Protein AF-A0A832PKU0-F1 (afdb_monomer_lite)

Organism: NCBI:txid53463

Secondary structure (DSSP, 8-state):
--PPPPP--SSHHHHTTTEEEHHHHHHHTTS-HHHHHHHHHTT-SS-EEEETTEEEEE---S---------GGG-EEE-HHHH--S----PPPSSS-----GGGTTT--HHHHHHHHHHHHHHHHSS-TTSPP-GGGHHHHHHHHHHHHHTT-EEE-TT--GGGGGSHHHHHHHHHHHHHHHHHHTTTTSPPPP---SS-----GGG-------S-EEEPPTTT-SSSEEEPSSHHHHHHHHHHHH-TTEEEEEE-SSS---EEEEETTEEEEE--SEEEEE--S-B-TTS-B--EEEEEEE-S---HHHHHHHHIIIIIIHHHHHTTSSS-EEEEEEE--TTTHHHHHHHHHHHHHT---

Structure (mmCIF, N/CA/C/O backbone):
data_AF-A0A832PKU0-F1
#
_entry.id   AF-A0A832PKU0-F1
#
loop_
_atom_site.group_PDB
_atom_site.id
_atom_site.type_symbol
_atom_site.label_atom_id
_atom_site.label_alt_id
_atom_site.label_comp_id
_atom_site.label_asym_id
_atom_site.label_entity_id
_atom_site.label_seq_id
_atom_site.pdbx_PDB_ins_code
_atom_site.Cartn_x
_atom_site.Cartn_y
_atom_site.Cartn_z
_atom_site.occupancy
_atom_site.B_iso_or_equiv
_atom_site.auth_seq_id
_atom_site.auth_comp_id
_atom_site.auth_asym_id
_atom_site.auth_atom_id
_atom_site.pdbx_PDB_model_num
ATOM 1 N N . MET A 1 1 ? 12.771 60.068 -15.295 1.00 45.94 1 MET A N 1
ATOM 2 C CA . MET A 1 1 ? 13.262 58.900 -14.539 1.00 45.94 1 MET A CA 1
ATOM 3 C C . MET A 1 1 ? 12.583 58.904 -13.177 1.00 45.94 1 MET A C 1
ATOM 5 O O . MET A 1 1 ? 13.102 59.532 -12.273 1.00 45.94 1 MET A O 1
ATOM 9 N N . ILE A 1 2 ? 11.393 58.303 -13.070 1.00 33.41 2 ILE A N 1
ATOM 10 C CA . ILE A 1 2 ? 10.711 57.961 -11.808 1.00 33.41 2 ILE A CA 1
ATOM 11 C C . ILE A 1 2 ? 9.888 56.702 -12.122 1.00 33.41 2 ILE A C 1
ATOM 13 O O . ILE A 1 2 ? 9.097 56.718 -13.063 1.00 33.41 2 ILE A O 1
ATOM 17 N N . GLN A 1 3 ? 10.162 55.601 -11.420 1.00 32.53 3 GLN A N 1
ATOM 18 C CA . GLN A 1 3 ? 9.441 54.327 -11.533 1.00 32.53 3 GLN A CA 1
ATOM 19 C C . GLN A 1 3 ? 8.036 54.450 -10.913 1.00 32.53 3 GLN A C 1
ATOM 21 O O . GLN A 1 3 ? 7.911 55.116 -9.883 1.00 32.53 3 GLN A O 1
ATOM 26 N N . PRO A 1 4 ? 6.997 53.789 -11.455 1.00 34.69 4 PRO A N 1
ATOM 27 C CA . PRO A 1 4 ? 5.763 53.575 -10.718 1.00 34.69 4 PRO A CA 1
ATOM 28 C C . PRO A 1 4 ? 5.934 52.406 -9.741 1.00 34.69 4 PRO A C 1
ATOM 30 O O . PRO A 1 4 ? 6.477 51.357 -10.088 1.00 34.69 4 PRO A O 1
ATOM 33 N N . GLN A 1 5 ? 5.487 52.631 -8.508 1.00 35.62 5 GLN A N 1
ATOM 34 C CA . GLN A 1 5 ? 5.438 51.637 -7.445 1.00 35.62 5 GLN A CA 1
ATOM 35 C C . GLN A 1 5 ? 4.346 50.601 -7.726 1.00 35.62 5 GLN A C 1
ATOM 37 O O . GLN A 1 5 ? 3.230 50.953 -8.102 1.00 35.62 5 GLN A O 1
ATOM 42 N N . THR A 1 6 ? 4.676 49.330 -7.527 1.00 37.22 6 THR A N 1
ATOM 43 C CA . THR A 1 6 ? 3.743 48.202 -7.551 1.00 37.22 6 THR A CA 1
ATOM 44 C C . THR A 1 6 ? 3.118 48.048 -6.161 1.00 37.22 6 THR A C 1
ATOM 46 O O . THR A 1 6 ? 3.837 47.812 -5.190 1.00 37.22 6 THR A O 1
ATOM 49 N N . GLU A 1 7 ? 1.796 48.193 -6.055 1.00 36.16 7 GLU A N 1
ATOM 50 C CA . GLU A 1 7 ? 1.022 47.904 -4.836 1.00 36.16 7 GLU A CA 1
ATOM 51 C C . GLU A 1 7 ? 0.658 46.402 -4.716 1.00 36.16 7 GLU A C 1
ATOM 53 O O . GLU A 1 7 ? 0.654 45.685 -5.721 1.00 36.16 7 GLU A O 1
ATOM 58 N N . PRO A 1 8 ? 0.379 45.889 -3.497 1.00 40.22 8 PRO A N 1
ATOM 59 C CA . PRO A 1 8 ? 0.383 44.462 -3.182 1.00 40.22 8 PRO A CA 1
ATOM 60 C C . PRO A 1 8 ? -1.020 43.831 -3.275 1.00 40.22 8 PRO A C 1
ATOM 62 O O . PRO A 1 8 ? -1.742 43.742 -2.285 1.00 40.22 8 PRO A O 1
ATOM 65 N N . GLU A 1 9 ? -1.412 43.339 -4.450 1.00 40.00 9 GLU A N 1
ATOM 66 C CA . GLU A 1 9 ? -2.719 42.676 -4.653 1.00 40.00 9 GLU A CA 1
ATOM 67 C C . GLU A 1 9 ? -2.783 41.223 -4.135 1.00 40.00 9 GLU A C 1
ATOM 69 O O . GLU A 1 9 ? -3.859 40.651 -3.975 1.00 40.00 9 GLU A O 1
ATOM 74 N N . THR A 1 10 ? -1.649 40.598 -3.819 1.00 37.47 10 THR A N 1
ATOM 75 C CA . THR A 1 10 ? -1.572 39.147 -3.574 1.00 37.47 10 THR A CA 1
ATOM 76 C C . THR A 1 10 ? -1.850 38.704 -2.134 1.00 37.47 10 THR A C 1
ATOM 78 O O . THR A 1 10 ? -2.104 37.522 -1.908 1.00 37.47 10 THR A O 1
ATOM 81 N N . ALA A 1 11 ? -1.861 39.611 -1.150 1.00 30.97 11 ALA A N 1
ATOM 82 C CA . ALA A 1 11 ? -2.066 39.243 0.259 1.00 30.97 11 ALA A CA 1
ATOM 83 C C . ALA A 1 11 ? -3.552 39.109 0.665 1.00 30.97 11 ALA A C 1
ATOM 85 O O . ALA A 1 11 ? -3.878 38.346 1.575 1.00 30.97 11 ALA A O 1
ATOM 86 N N . SER A 1 12 ? -4.470 39.815 -0.011 1.00 37.22 12 SER A N 1
ATOM 87 C CA . SER A 1 12 ? -5.898 39.848 0.358 1.00 37.22 12 SER A CA 1
ATOM 88 C C . SER A 1 12 ? -6.651 38.564 -0.002 1.00 37.22 12 SER A C 1
ATOM 90 O O . SER A 1 12 ? -7.625 38.216 0.665 1.00 37.22 12 SER A O 1
ATOM 92 N N . THR A 1 13 ? -6.223 37.853 -1.045 1.00 36.44 13 THR A N 1
ATOM 93 C CA . THR A 1 13 ? -6.937 36.680 -1.577 1.00 36.44 13 THR A CA 1
ATOM 94 C C . THR A 1 13 ? -6.779 35.451 -0.678 1.00 36.44 13 THR A C 1
ATOM 96 O O . THR A 1 13 ? -7.679 34.621 -0.603 1.00 36.44 13 THR A O 1
ATOM 99 N N . ALA A 1 14 ? -5.675 35.358 0.072 1.00 36.75 14 ALA A N 1
ATOM 100 C CA . ALA A 1 14 ? -5.432 34.261 1.012 1.00 36.75 14 ALA A CA 1
ATOM 101 C C . ALA A 1 14 ? -6.289 34.370 2.292 1.00 36.75 14 ALA A C 1
ATOM 103 O O . ALA A 1 14 ? -6.800 33.362 2.782 1.00 36.75 14 ALA A O 1
ATOM 104 N N . LEU A 1 15 ? -6.508 35.595 2.796 1.00 38.00 15 LEU A N 1
ATOM 105 C CA . LEU A 1 15 ? -7.298 35.883 4.007 1.00 38.00 15 LEU A CA 1
ATOM 106 C C . LEU A 1 15 ? -8.808 35.621 3.846 1.00 38.00 15 LEU A C 1
ATOM 108 O O . LEU A 1 15 ? -9.513 35.501 4.846 1.00 38.00 15 LEU A O 1
ATOM 112 N N . LEU A 1 16 ? -9.304 35.527 2.608 1.00 43.66 16 LEU A N 1
ATOM 113 C CA . LEU A 1 16 ? -10.722 35.313 2.287 1.00 43.66 16 LEU A CA 1
ATOM 114 C C . LEU A 1 16 ? -11.031 33.901 1.773 1.00 43.66 16 LEU A C 1
ATOM 116 O O . LEU A 1 16 ? -12.150 33.646 1.330 1.00 43.66 16 LEU A O 1
ATOM 120 N N . SER A 1 17 ? -10.080 32.967 1.852 1.00 48.00 17 SER A N 1
ATOM 121 C CA . SER A 1 17 ? -10.349 31.563 1.530 1.00 48.00 17 SER A CA 1
ATOM 122 C C . SER A 1 17 ? -11.511 31.035 2.395 1.00 48.00 17 SER A C 1
ATOM 124 O O . SER A 1 17 ? -11.466 31.060 3.623 1.00 48.00 17 SER A O 1
ATOM 126 N N . GLY A 1 18 ? -12.615 30.640 1.750 1.00 55.38 18 GLY A N 1
ATOM 127 C CA . GLY A 1 18 ? -13.840 30.182 2.425 1.00 55.38 18 GLY A CA 1
ATOM 128 C C . GLY A 1 18 ? -14.870 31.267 2.774 1.00 55.38 18 GLY A C 1
ATOM 129 O O . GLY A 1 18 ? -15.875 30.952 3.412 1.00 55.38 18 GLY A O 1
ATOM 130 N N . TRP A 1 19 ? -14.675 32.521 2.355 1.00 68.06 19 TRP A N 1
ATOM 131 C CA . TRP A 1 19 ? -15.664 33.595 2.492 1.00 68.06 19 TRP A CA 1
ATOM 132 C C . TRP A 1 19 ? -16.172 34.043 1.122 1.00 68.06 19 TRP A C 1
ATOM 134 O O . TRP A 1 19 ? -15.380 34.381 0.249 1.00 68.06 19 TRP A O 1
ATOM 144 N N . ILE A 1 20 ? -17.492 34.092 0.950 1.00 71.81 20 ILE A N 1
ATOM 145 C CA . ILE A 1 20 ? -18.144 34.624 -0.251 1.00 71.81 20 ILE A CA 1
ATOM 146 C C . ILE A 1 20 ? -18.954 35.871 0.072 1.00 71.81 20 ILE A C 1
ATOM 148 O O . ILE A 1 20 ? -19.430 36.083 1.188 1.00 71.81 20 ILE A O 1
ATOM 152 N N . THR A 1 21 ? -19.136 36.717 -0.924 1.00 80.38 21 THR A N 1
ATOM 153 C CA . THR A 1 21 ? -19.961 37.915 -0.836 1.00 80.38 21 THR A CA 1
ATOM 154 C C . THR A 1 21 ? -21.448 37.569 -0.778 1.00 80.38 21 THR A C 1
ATOM 156 O O . THR A 1 21 ? -21.899 36.502 -1.196 1.00 80.38 21 THR A O 1
ATOM 159 N N . ARG A 1 22 ? -22.266 38.518 -0.304 1.00 76.06 22 ARG A N 1
ATOM 160 C CA . ARG A 1 22 ? -23.734 38.381 -0.320 1.00 76.06 22 ARG A CA 1
ATOM 161 C C . ARG A 1 22 ? -24.299 38.041 -1.698 1.00 76.06 22 ARG A C 1
ATOM 163 O O . ARG A 1 22 ? -25.302 37.341 -1.778 1.00 76.06 22 ARG A O 1
ATOM 170 N N . LYS A 1 23 ? -23.693 38.580 -2.757 1.00 75.31 23 LYS A N 1
ATOM 171 C CA . LYS A 1 23 ? -24.130 38.341 -4.131 1.00 75.31 23 LYS A CA 1
ATOM 172 C C . LYS A 1 23 ? -23.863 36.893 -4.533 1.00 75.31 23 LYS A C 1
ATOM 174 O O . LYS A 1 23 ? -24.788 36.211 -4.944 1.00 75.31 23 LYS A O 1
ATOM 179 N N . GLU A 1 24 ? -22.647 36.413 -4.303 1.00 69.88 24 GLU A N 1
ATOM 180 C CA . GLU A 1 24 ? -22.264 35.027 -4.593 1.00 69.88 24 GLU A CA 1
ATOM 181 C C . GLU A 1 24 ? -23.108 34.017 -3.801 1.00 69.88 24 GLU A C 1
ATOM 183 O O . GLU A 1 24 ? -23.526 33.003 -4.352 1.00 69.88 24 GLU A O 1
ATOM 188 N N . LEU A 1 25 ? -23.444 34.311 -2.536 1.00 67.19 25 LEU A N 1
ATOM 189 C CA . LEU A 1 25 ? -24.343 33.450 -1.758 1.00 67.19 25 LEU A CA 1
ATOM 190 C C . LEU A 1 25 ? -25.784 33.474 -2.295 1.00 67.19 25 LEU A C 1
ATOM 192 O O . LEU A 1 25 ? -26.462 32.449 -2.276 1.00 67.19 25 LEU A O 1
ATOM 196 N N . ALA A 1 26 ? -26.268 34.635 -2.746 1.00 69.56 26 ALA A N 1
ATOM 197 C CA . ALA A 1 26 ? -27.603 34.772 -3.330 1.00 69.56 26 ALA A CA 1
ATOM 198 C C . ALA A 1 26 ? -27.734 33.912 -4.595 1.00 69.56 26 ALA A C 1
ATOM 200 O O . ALA A 1 26 ? -28.700 33.160 -4.729 1.00 69.56 26 ALA A O 1
ATOM 201 N N . ASP A 1 27 ? -26.712 33.970 -5.451 1.00 64.75 27 ASP A N 1
ATOM 202 C CA . ASP A 1 27 ? -26.614 33.172 -6.670 1.00 64.75 27 ASP A CA 1
ATOM 203 C C . ASP A 1 27 ? -26.556 31.668 -6.332 1.00 64.75 27 ASP A C 1
ATOM 205 O O . ASP A 1 27 ? -27.328 30.885 -6.885 1.00 64.75 27 ASP A O 1
ATOM 209 N N . ALA A 1 28 ? -25.735 31.265 -5.351 1.00 56.62 28 ALA A N 1
ATOM 210 C CA . ALA A 1 28 ? -25.617 29.869 -4.914 1.00 56.62 28 ALA A CA 1
ATOM 211 C C . ALA A 1 28 ? -26.920 29.291 -4.327 1.00 56.62 28 ALA A C 1
ATOM 213 O O . ALA A 1 28 ? -27.242 28.127 -4.554 1.00 56.62 28 ALA A O 1
ATOM 214 N N . LEU A 1 29 ? -27.690 30.095 -3.587 1.00 55.81 29 LEU A N 1
ATOM 215 C CA . LEU A 1 29 ? -28.957 29.679 -2.974 1.00 55.81 29 LEU A CA 1
ATOM 216 C C . LEU A 1 29 ? -30.181 29.909 -3.877 1.00 55.81 29 LEU A C 1
ATOM 218 O O . LEU A 1 29 ? -31.302 29.626 -3.454 1.00 55.81 29 LEU A O 1
ATOM 222 N N . SER A 1 30 ? -29.995 30.424 -5.099 1.00 64.25 30 SER A N 1
ATOM 223 C CA . SER A 1 30 ? -31.083 30.796 -6.021 1.00 64.25 30 SER A CA 1
ATOM 224 C C . SER A 1 30 ? -32.126 31.741 -5.393 1.00 64.25 30 SER A C 1
ATOM 226 O O . SER A 1 30 ? -33.328 31.631 -5.639 1.00 64.25 30 SER A O 1
ATOM 228 N N . VAL A 1 31 ? -31.673 32.690 -4.569 1.00 72.50 31 VAL A N 1
ATOM 229 C CA . VAL A 1 31 ? -32.506 33.729 -3.934 1.00 72.50 31 VAL A CA 1
ATOM 230 C C . VAL A 1 31 ? -31.993 35.121 -4.294 1.00 72.50 31 VAL A C 1
ATOM 232 O O . VAL A 1 31 ? -30.875 35.288 -4.761 1.00 72.50 31 VAL A O 1
ATOM 235 N N . THR A 1 32 ? -32.787 36.168 -4.055 1.00 84.31 32 THR A N 1
ATOM 236 C CA . THR A 1 32 ? -32.311 37.545 -4.271 1.00 84.31 32 THR A CA 1
ATOM 237 C C . THR A 1 32 ? -31.453 38.046 -3.105 1.00 84.31 32 THR A C 1
ATOM 239 O O . THR A 1 32 ? -31.687 37.696 -1.944 1.00 84.31 32 THR A O 1
ATOM 242 N N . VAL A 1 33 ? -30.514 38.956 -3.389 1.00 81.00 33 VAL A N 1
ATOM 243 C CA . VAL A 1 33 ? -29.695 39.661 -2.379 1.00 81.00 33 VAL A CA 1
ATOM 244 C C . VAL A 1 33 ? -30.564 40.322 -1.296 1.00 81.00 33 VAL A C 1
ATOM 246 O O . VAL A 1 33 ? -30.238 40.250 -0.110 1.00 81.00 33 VAL A O 1
ATOM 249 N N . ASP A 1 34 ? -31.712 40.891 -1.676 1.00 82.62 34 ASP A N 1
ATOM 250 C CA . ASP A 1 34 ? -32.678 41.491 -0.744 1.00 82.62 34 ASP A CA 1
ATOM 251 C C . ASP A 1 34 ? -33.356 40.458 0.163 1.00 82.62 34 ASP A C 1
ATOM 253 O O . ASP A 1 34 ? -33.752 40.760 1.290 1.00 82.62 34 ASP A O 1
ATOM 257 N N . THR A 1 35 ? -33.516 39.222 -0.308 1.00 69.56 35 THR A N 1
ATOM 258 C CA . THR A 1 35 ? -34.046 38.120 0.503 1.00 69.56 35 THR A CA 1
ATOM 259 C C . THR A 1 35 ? -33.042 37.723 1.580 1.00 69.56 35 THR A C 1
ATOM 261 O O . THR A 1 35 ? -33.426 37.655 2.747 1.00 69.56 35 THR A O 1
ATOM 264 N N . LEU A 1 36 ? -31.754 37.612 1.239 1.00 70.12 36 LEU A N 1
ATOM 265 C CA . LEU A 1 36 ? -30.683 37.413 2.224 1.00 70.12 36 LEU A CA 1
ATOM 266 C C . LEU A 1 36 ? -30.539 38.596 3.194 1.00 70.12 36 LEU A C 1
ATOM 268 O O . LEU A 1 36 ? -30.319 38.392 4.387 1.00 70.12 36 LEU A O 1
ATOM 272 N N . GLY A 1 37 ? -30.719 39.833 2.720 1.00 74.75 37 GLY A N 1
ATOM 273 C CA . GLY A 1 37 ? -30.745 41.019 3.583 1.00 74.75 37 GLY A CA 1
ATOM 274 C C . GLY A 1 37 ? -31.908 41.004 4.584 1.00 74.75 37 GLY A C 1
ATOM 275 O O . GLY A 1 37 ? -31.733 41.338 5.756 1.00 74.75 37 GLY A O 1
ATOM 276 N N . ARG A 1 38 ? -33.096 40.555 4.157 1.00 75.19 38 ARG A N 1
ATOM 277 C CA . ARG A 1 38 ? -34.264 40.384 5.042 1.00 75.19 38 ARG A CA 1
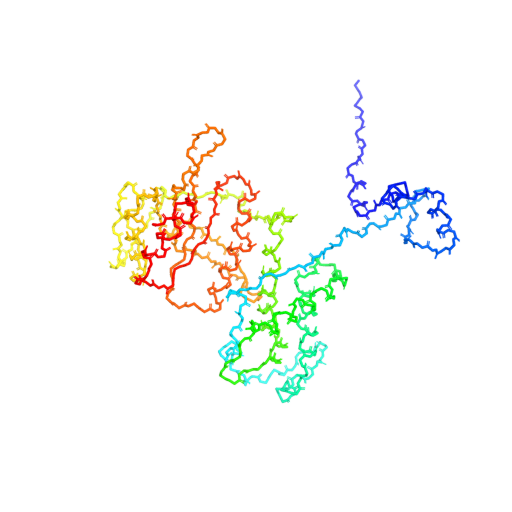ATOM 278 C C . ARG A 1 38 ? -34.068 39.261 6.060 1.00 75.19 38 ARG A C 1
ATOM 280 O O . ARG A 1 38 ? -34.514 39.402 7.196 1.00 75.19 38 ARG A O 1
ATOM 287 N N . TRP A 1 39 ? -33.426 38.168 5.658 1.00 71.06 39 TRP A N 1
ATOM 288 C CA . TRP A 1 39 ? -33.056 37.056 6.534 1.00 71.06 39 TRP A CA 1
ATOM 289 C C . TRP A 1 39 ? -32.110 37.528 7.643 1.00 71.06 39 TRP A C 1
ATOM 291 O O . TRP A 1 39 ? -32.441 37.388 8.820 1.00 71.06 39 TRP A O 1
ATOM 301 N N . GLU A 1 40 ? -31.032 38.232 7.283 1.00 70.00 40 GLU A N 1
ATOM 302 C CA . GLU A 1 40 ? -30.099 38.832 8.246 1.00 70.00 40 GLU A CA 1
ATOM 303 C C . GLU A 1 40 ? -30.820 39.773 9.229 1.00 70.00 40 GLU A C 1
ATOM 305 O O . GLU A 1 40 ? -30.653 39.651 10.443 1.00 70.00 40 GLU A O 1
ATOM 310 N N . ALA A 1 41 ? -31.676 40.675 8.730 1.00 73.69 41 ALA A N 1
ATOM 311 C CA . ALA A 1 41 ? -32.421 41.619 9.569 1.00 73.69 41 ALA A CA 1
ATOM 312 C C . ALA A 1 41 ? -33.354 40.923 10.579 1.00 73.69 41 ALA A C 1
ATOM 314 O O . ALA A 1 41 ? -33.604 41.447 11.664 1.00 73.69 41 ALA A O 1
ATOM 315 N N . ARG A 1 42 ? -33.847 39.729 10.236 1.00 73.69 42 ARG A N 1
ATOM 316 C CA . ARG A 1 42 ? -34.679 38.878 11.098 1.00 73.69 42 ARG A CA 1
ATOM 317 C C . ARG A 1 42 ? -33.868 37.870 11.916 1.00 73.69 42 ARG A C 1
ATOM 319 O O . ARG A 1 42 ? -34.470 37.046 12.596 1.00 73.69 42 ARG A O 1
ATOM 326 N N . ARG A 1 43 ? -32.529 37.938 11.866 1.00 64.31 43 ARG A N 1
ATOM 327 C CA . ARG A 1 43 ? -31.597 36.970 12.476 1.00 64.31 43 ARG A CA 1
ATOM 328 C C . ARG A 1 43 ? -31.914 35.521 12.091 1.00 64.31 43 ARG A C 1
ATOM 330 O O . ARG A 1 43 ? -31.866 34.616 12.918 1.00 64.31 43 ARG A O 1
ATOM 337 N N . PHE A 1 44 ? -32.268 35.326 10.831 1.00 50.34 44 PHE A N 1
ATOM 338 C CA . PHE A 1 44 ? -32.602 34.046 10.226 1.00 50.34 44 PHE A CA 1
ATOM 339 C C . PHE A 1 44 ? -31.615 33.781 9.077 1.00 50.34 44 PHE A C 1
ATOM 341 O O . PHE A 1 44 ? -31.226 34.726 8.399 1.00 50.34 44 PHE A O 1
ATOM 348 N N . GLY A 1 45 ? -31.194 32.535 8.841 1.00 54.69 45 GLY A N 1
ATOM 349 C CA . GLY A 1 45 ? -30.267 32.182 7.750 1.00 54.69 45 GLY A CA 1
ATOM 350 C C . GLY A 1 45 ? -28.767 32.177 8.113 1.00 54.69 45 GLY A C 1
ATOM 351 O O . GLY A 1 45 ? -28.423 32.260 9.294 1.00 54.69 45 GLY A O 1
ATOM 352 N N . PRO A 1 46 ? -27.871 32.025 7.111 1.00 58.69 46 PRO A N 1
ATOM 353 C CA . PRO A 1 46 ? -26.446 31.759 7.330 1.00 58.69 46 PRO A CA 1
ATOM 354 C C . PRO A 1 46 ? -25.725 32.902 8.064 1.00 58.69 46 PRO A C 1
ATOM 356 O O . PRO A 1 46 ? -25.970 34.073 7.749 1.00 58.69 46 PRO A O 1
ATOM 359 N N . PRO A 1 47 ? -24.822 32.596 9.014 1.00 65.19 47 PRO A N 1
ATOM 360 C CA . PRO A 1 47 ? -24.082 33.612 9.753 1.00 65.19 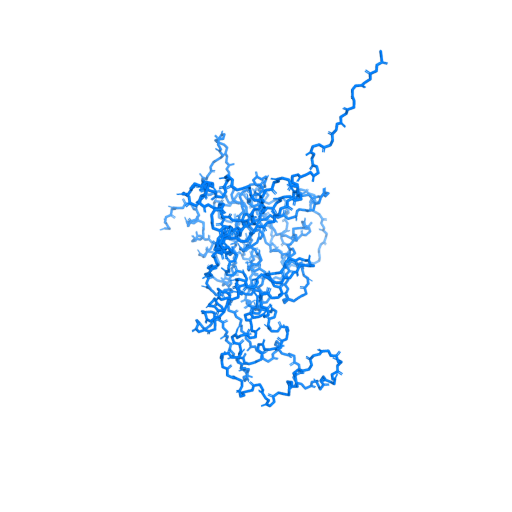47 PRO A CA 1
ATOM 361 C C . PRO A 1 4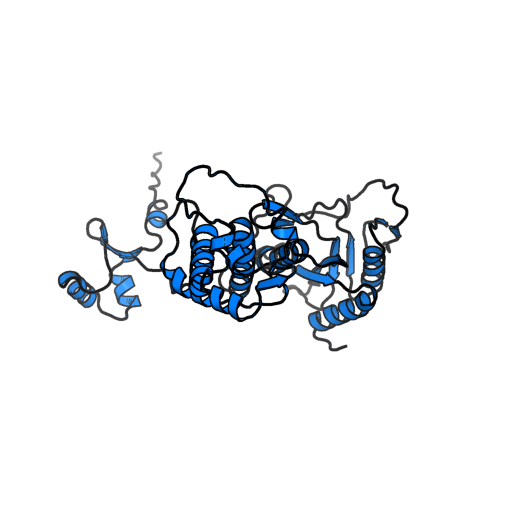7 ? -23.166 34.412 8.818 1.00 65.19 47 PRO A C 1
ATOM 363 O O . PRO A 1 47 ? -22.523 33.862 7.923 1.00 65.19 47 PRO A O 1
ATOM 366 N N . CYS A 1 48 ? -23.086 35.724 9.039 1.00 74.19 48 CYS A N 1
ATOM 367 C CA . CYS A 1 48 ? -22.262 36.626 8.239 1.00 74.19 48 CYS A CA 1
ATOM 368 C C . CYS A 1 48 ? -21.366 37.506 9.108 1.00 74.19 48 CYS A C 1
ATOM 370 O O . CYS A 1 48 ? -21.709 37.845 10.243 1.00 74.19 48 CYS A O 1
ATOM 372 N N . VAL A 1 49 ? -20.247 37.940 8.535 1.00 70.56 49 VAL A N 1
ATOM 373 C CA . VAL A 1 49 ? -19.330 38.914 9.129 1.00 70.56 49 VAL A CA 1
ATOM 374 C C . VAL A 1 49 ? -19.305 40.167 8.261 1.00 70.56 49 VAL A C 1
ATOM 376 O O . VAL A 1 49 ? -19.429 40.109 7.036 1.00 70.56 49 VAL A O 1
ATOM 379 N N . ARG A 1 50 ? -19.172 41.327 8.907 1.00 74.81 50 ARG A N 1
ATOM 380 C CA . ARG A 1 50 ? -19.078 42.624 8.234 1.00 74.81 50 ARG A CA 1
ATOM 381 C C . ARG A 1 50 ? -17.646 43.135 8.312 1.00 74.81 50 ARG A C 1
ATOM 383 O O . ARG A 1 50 ? -17.154 43.414 9.401 1.00 74.81 50 ARG A O 1
ATOM 390 N N . ALA A 1 51 ? -17.007 43.280 7.156 1.00 61.34 51 ALA A N 1
ATOM 391 C CA . ALA A 1 51 ? -15.692 43.893 7.011 1.00 61.34 51 ALA A CA 1
ATOM 392 C C . ALA A 1 51 ? -15.865 45.234 6.282 1.00 61.34 51 ALA A C 1
ATOM 394 O O . ALA A 1 51 ? -16.011 45.298 5.060 1.00 61.34 51 ALA A O 1
ATOM 395 N N . GLY A 1 52 ? -15.946 46.324 7.049 1.00 77.94 52 GLY A N 1
ATOM 396 C CA . GLY A 1 52 ? -16.314 47.636 6.515 1.00 77.94 52 GLY A CA 1
ATOM 397 C C . GLY A 1 52 ? -17.738 47.639 5.942 1.00 77.94 52 GLY A C 1
ATOM 398 O O . GLY A 1 52 ? -18.698 47.341 6.650 1.00 77.94 52 GLY A O 1
ATOM 399 N N . ARG A 1 53 ? -17.880 47.987 4.655 1.00 70.88 53 ARG A N 1
ATOM 400 C CA . ARG A 1 53 ? -19.170 47.953 3.930 1.00 70.88 53 ARG A CA 1
ATOM 401 C C . ARG A 1 53 ? -19.479 46.593 3.295 1.00 70.88 53 ARG A C 1
ATOM 403 O O . ARG A 1 53 ? -20.571 46.414 2.764 1.00 70.88 53 ARG A O 1
ATOM 410 N N . MET A 1 54 ? -18.536 45.656 3.330 1.00 61.50 54 MET A N 1
ATOM 411 C CA . MET A 1 54 ? -18.693 44.343 2.720 1.00 61.50 54 MET A CA 1
ATOM 412 C C . MET A 1 54 ? -19.313 43.367 3.720 1.00 61.50 54 MET A C 1
ATOM 414 O O . MET A 1 54 ? -18.855 43.255 4.859 1.00 61.50 54 MET A O 1
ATOM 418 N N . VAL A 1 55 ? -20.357 42.659 3.284 1.00 74.62 55 VAL A N 1
ATOM 419 C CA . VAL A 1 55 ? -20.928 41.532 4.027 1.00 74.62 55 VAL A CA 1
ATOM 420 C C . VAL A 1 55 ? -20.426 40.245 3.396 1.00 74.62 55 VAL A C 1
ATOM 422 O O . VAL A 1 55 ? -20.667 40.003 2.210 1.00 74.62 55 VAL A O 1
ATOM 425 N N . LEU A 1 56 ? -19.747 39.444 4.208 1.00 69.31 56 LEU A N 1
ATOM 426 C CA . LEU A 1 56 ? -19.182 38.163 3.827 1.00 69.31 56 LEU A CA 1
ATOM 427 C C . LEU A 1 56 ? -19.893 37.037 4.576 1.00 69.31 56 LEU A C 1
ATOM 429 O O . LEU A 1 56 ? -20.175 37.144 5.772 1.00 69.31 56 LEU A O 1
ATOM 433 N N . TYR A 1 57 ? -20.158 35.954 3.864 1.00 71.75 57 TYR A N 1
ATOM 434 C CA . TYR A 1 57 ? -20.715 34.715 4.378 1.00 71.75 57 TYR A CA 1
ATOM 435 C C . TYR A 1 57 ? -19.642 33.644 4.308 1.00 71.75 57 TYR A C 1
ATOM 437 O O . TYR A 1 57 ? -18.907 33.565 3.325 1.00 71.75 57 TYR A O 1
ATOM 445 N N . ARG A 1 58 ? -19.540 32.825 5.350 1.00 62.72 58 ARG A N 1
ATOM 446 C CA . ARG A 1 58 ? -18.627 31.687 5.328 1.00 62.72 58 ARG A CA 1
ATOM 447 C C . ARG A 1 58 ? -19.279 30.571 4.521 1.00 62.72 58 ARG A C 1
ATOM 449 O O . ARG A 1 58 ? -20.388 30.156 4.844 1.00 62.72 58 ARG A O 1
ATOM 456 N N . VAL A 1 59 ? -18.600 30.111 3.481 1.00 50.16 59 VAL A N 1
ATOM 457 C CA . VAL A 1 59 ? -18.976 28.892 2.766 1.00 50.16 59 VAL A CA 1
ATOM 458 C C . VAL A 1 59 ? -18.433 27.743 3.587 1.00 50.16 59 VAL A C 1
ATOM 460 O O . VAL A 1 59 ? -17.218 27.581 3.706 1.00 50.16 59 VAL A O 1
ATOM 463 N N . GLU A 1 60 ? -19.322 26.959 4.189 1.00 46.59 60 GLU A N 1
ATOM 464 C CA . GLU A 1 60 ? -18.946 25.586 4.492 1.00 46.59 60 GLU A CA 1
ATOM 465 C C . GLU A 1 60 ? -18.706 24.912 3.140 1.00 46.59 60 GLU A C 1
ATOM 467 O O . GLU A 1 60 ? -19.590 24.881 2.282 1.00 46.59 60 GLU A O 1
ATOM 472 N N . LEU A 1 61 ? -17.452 24.516 2.911 1.00 38.47 61 LEU A N 1
ATOM 473 C CA . LEU A 1 61 ? -17.031 23.769 1.730 1.00 38.47 61 LEU A CA 1
ATOM 474 C C . LEU A 1 61 ? -17.987 22.582 1.512 1.00 38.47 61 LEU A C 1
ATOM 476 O O . LEU A 1 61 ? -18.475 22.030 2.500 1.00 38.47 61 LEU A O 1
ATOM 480 N N . PRO A 1 62 ? -18.273 22.217 0.247 1.00 43.25 62 PRO A N 1
ATOM 481 C CA . PRO A 1 62 ? -19.290 21.227 -0.096 1.00 43.25 62 PRO A CA 1
ATOM 482 C C . PRO A 1 62 ? -19.103 19.953 0.726 1.00 43.25 62 PRO A C 1
ATOM 484 O O . PRO A 1 62 ? -17.966 19.505 0.881 1.00 43.25 62 PRO A O 1
ATOM 487 N N . ASP A 1 63 ? -20.221 19.431 1.248 1.00 47.72 63 ASP A N 1
ATOM 488 C CA . ASP A 1 63 ? -20.325 18.258 2.118 1.00 47.72 63 ASP A CA 1
ATOM 489 C C . ASP A 1 63 ? -19.194 17.257 1.852 1.00 47.72 63 ASP A C 1
ATOM 491 O O . ASP A 1 63 ? -19.207 16.546 0.846 1.00 47.72 63 ASP A O 1
ATOM 495 N N . GLU A 1 64 ? -18.195 17.203 2.741 1.00 62.34 64 GLU A N 1
ATOM 496 C CA . GLU A 1 64 ? -17.164 16.167 2.685 1.00 62.34 64 GLU A CA 1
ATOM 497 C C . GLU A 1 64 ? -17.836 14.834 3.017 1.00 62.34 64 GLU A C 1
ATOM 499 O O . GLU A 1 64 ? -17.883 14.403 4.172 1.00 62.34 64 GLU A O 1
ATOM 504 N N . ARG A 1 65 ? -18.451 14.206 2.017 1.00 76.62 65 ARG A N 1
ATOM 505 C CA . ARG A 1 65 ? -19.081 12.907 2.173 1.00 76.62 65 ARG A CA 1
ATOM 506 C C . ARG A 1 65 ? -17.983 11.857 2.194 1.00 76.62 65 ARG A C 1
ATOM 508 O O . ARG A 1 65 ? -17.344 11.591 1.185 1.00 76.62 65 ARG A O 1
ATOM 515 N N . LEU A 1 66 ? -17.765 11.270 3.364 1.00 85.06 66 LEU A N 1
ATOM 516 C CA . LEU A 1 66 ? -16.820 10.181 3.546 1.00 85.06 66 LEU A CA 1
ATOM 517 C C . LEU A 1 66 ? -17.516 8.850 3.262 1.00 85.06 66 LEU A C 1
ATOM 519 O O . LEU A 1 66 ? -18.538 8.505 3.874 1.00 85.06 66 LEU A O 1
ATOM 523 N N . GLU A 1 67 ? -16.923 8.082 2.362 1.00 90.25 67 GLU A N 1
ATOM 524 C CA . GLU A 1 67 ? -17.236 6.677 2.127 1.00 90.25 67 GLU A CA 1
ATOM 525 C C . GLU A 1 67 ? -15.996 5.830 2.427 1.00 90.25 67 GLU A C 1
ATOM 527 O O . GLU A 1 67 ? -14.916 6.367 2.651 1.00 90.25 67 GLU A O 1
ATOM 532 N N . ALA A 1 68 ? -16.168 4.517 2.560 1.00 90.62 68 ALA A N 1
ATOM 533 C CA . ALA A 1 68 ? -15.067 3.600 2.826 1.00 90.62 68 ALA A CA 1
ATOM 534 C C . ALA A 1 68 ? -15.338 2.265 2.139 1.00 90.62 68 ALA A C 1
ATOM 536 O O . ALA A 1 68 ? -16.432 1.705 2.286 1.00 90.62 68 ALA A O 1
ATOM 537 N N . ASN A 1 69 ? -14.331 1.751 1.435 1.00 92.75 69 ASN A N 1
ATOM 538 C CA . ASN A 1 69 ? -14.346 0.399 0.899 1.00 92.75 69 ASN A CA 1
ATOM 539 C C . ASN A 1 69 ? -13.395 -0.468 1.724 1.00 92.75 69 ASN A C 1
ATOM 541 O O . ASN A 1 69 ? -12.192 -0.234 1.743 1.00 92.75 69 ASN A O 1
ATOM 545 N N . PHE A 1 70 ? -13.940 -1.439 2.448 1.00 95.44 70 PHE A N 1
ATOM 546 C CA . PHE A 1 70 ? -13.139 -2.316 3.292 1.00 95.44 70 PHE A CA 1
ATOM 547 C C . PHE A 1 70 ? -12.821 -3.624 2.569 1.00 95.44 70 PHE A C 1
ATOM 549 O O . PHE A 1 70 ? -13.591 -4.111 1.748 1.00 95.44 70 PHE A O 1
ATOM 556 N N . GLY A 1 71 ? -11.677 -4.208 2.907 1.00 93.56 71 GLY A N 1
ATOM 557 C CA . GLY A 1 71 ? -11.109 -5.367 2.229 1.00 93.56 71 GLY A CA 1
ATOM 558 C C . GLY A 1 71 ? -10.090 -6.076 3.120 1.00 93.56 71 GLY A C 1
ATOM 559 O O . GLY A 1 71 ? -9.942 -5.696 4.285 1.00 93.56 71 GLY A O 1
ATOM 560 N N . PRO A 1 72 ? -9.374 -7.088 2.604 1.00 91.75 72 PRO A N 1
ATOM 561 C CA . PRO A 1 72 ? -8.450 -7.892 3.407 1.00 91.75 72 PRO A CA 1
ATOM 562 C C . PRO A 1 72 ? -7.366 -7.072 4.129 1.00 91.75 72 PRO A C 1
ATOM 564 O O . PRO A 1 72 ? -7.011 -7.384 5.265 1.00 91.75 72 PRO A O 1
ATOM 567 N N . ASP A 1 73 ? -6.902 -5.979 3.521 1.00 90.94 73 ASP A N 1
ATOM 568 C CA . ASP A 1 73 ? -5.813 -5.135 4.050 1.00 90.94 73 ASP A CA 1
ATOM 569 C C . ASP A 1 73 ? -6.278 -4.149 5.128 1.00 90.94 73 ASP A C 1
ATOM 571 O O . ASP A 1 73 ? -5.481 -3.515 5.830 1.00 90.94 73 ASP A O 1
ATOM 575 N N . HIS A 1 74 ? -7.595 -4.065 5.298 1.00 94.69 74 HIS A N 1
ATOM 576 C CA . HIS A 1 74 ? -8.262 -3.256 6.304 1.00 94.69 74 HIS A CA 1
ATOM 577 C C . HIS A 1 74 ? -8.557 -4.048 7.586 1.00 94.69 74 HIS A C 1
ATOM 579 O O . HIS A 1 74 ? -9.038 -3.469 8.561 1.00 94.69 74 HIS A O 1
ATOM 585 N N . VAL A 1 75 ? -8.268 -5.356 7.600 1.00 96.06 75 VAL A N 1
ATOM 586 C CA . VAL A 1 75 ? -8.437 -6.223 8.770 1.00 96.06 75 VAL A CA 1
ATOM 587 C C . VAL A 1 75 ? -7.294 -6.007 9.761 1.00 96.06 75 VAL A C 1
ATOM 589 O O . VAL A 1 75 ? -6.130 -6.175 9.396 1.00 96.06 75 VAL A O 1
ATOM 592 N N . LEU A 1 76 ? -7.628 -5.735 11.021 1.00 95.56 76 LEU A N 1
ATOM 593 C CA . LEU A 1 76 ? -6.703 -5.758 12.154 1.00 95.56 76 LEU A CA 1
ATOM 594 C C . LEU A 1 76 ? -6.851 -7.086 12.911 1.00 95.56 76 LEU A C 1
ATOM 596 O O . LEU A 1 76 ? -7.875 -7.318 13.561 1.00 95.56 76 LEU A O 1
ATOM 600 N N . GLU A 1 77 ? -5.833 -7.945 12.826 1.00 94.62 77 GLU A N 1
ATOM 601 C CA . GLU A 1 77 ? -5.738 -9.174 13.624 1.00 94.62 77 GLU A CA 1
ATOM 602 C C . GLU A 1 77 ? -5.132 -8.825 14.991 1.00 94.62 77 GLU A C 1
ATOM 604 O O . GLU A 1 77 ? -3.919 -8.703 15.142 1.00 94.62 77 GLU A O 1
ATOM 609 N N . LEU A 1 78 ? -5.979 -8.626 15.998 1.00 92.75 78 LEU A N 1
ATOM 610 C CA . LEU A 1 78 ? -5.566 -8.323 17.360 1.00 92.75 78 LEU A CA 1
ATOM 611 C C . LEU A 1 78 ? -5.105 -9.600 18.073 1.00 92.75 78 LEU A C 1
ATOM 613 O O . LEU A 1 78 ? -5.921 -10.441 18.459 1.00 92.75 78 LEU A O 1
ATOM 617 N N . THR A 1 79 ? -3.798 -9.721 18.286 1.00 90.75 79 THR A N 1
ATOM 618 C CA . THR A 1 79 ? -3.162 -10.851 18.977 1.00 90.75 79 THR A CA 1
ATOM 619 C C . THR A 1 79 ? -2.528 -10.399 20.300 1.00 90.75 79 THR A C 1
ATOM 621 O O . THR A 1 79 ? -2.248 -9.209 20.471 1.00 90.75 79 THR A O 1
ATOM 624 N N . PRO A 1 80 ? -2.245 -11.319 21.242 1.00 87.38 80 PRO A N 1
ATOM 625 C CA . PRO A 1 80 ? -1.510 -10.982 22.462 1.00 87.38 80 PRO A CA 1
ATOM 626 C C . PRO A 1 80 ? -0.124 -10.381 22.188 1.00 87.38 80 PRO A C 1
ATOM 628 O O . PRO A 1 80 ? 0.348 -9.553 22.957 1.00 87.38 80 PRO A O 1
ATOM 631 N N . GLU A 1 81 ? 0.511 -10.748 21.072 1.00 85.94 81 GLU A N 1
ATOM 632 C CA . GLU A 1 81 ? 1.812 -10.202 20.668 1.00 85.94 81 GLU A CA 1
ATOM 633 C C . GLU A 1 81 ? 1.748 -8.694 20.390 1.00 85.94 81 GLU A C 1
ATOM 635 O O . GLU A 1 81 ? 2.667 -7.969 20.768 1.00 85.94 81 GLU A O 1
ATOM 640 N N . LEU A 1 82 ? 0.649 -8.205 19.798 1.00 84.56 82 LEU A N 1
ATOM 641 C CA . LEU A 1 82 ? 0.449 -6.774 19.534 1.00 84.56 82 LEU A CA 1
ATOM 642 C C . LEU A 1 82 ? 0.234 -5.949 20.805 1.00 84.56 82 LEU A C 1
ATOM 644 O O . LEU A 1 82 ? 0.486 -4.749 20.804 1.00 84.56 82 LEU A O 1
ATOM 648 N N . LEU A 1 83 ? -0.237 -6.576 21.882 1.00 78.69 83 LEU A N 1
ATOM 649 C CA . LEU A 1 83 ? -0.460 -5.913 23.167 1.00 78.69 83 LEU A CA 1
ATOM 650 C C . LEU A 1 83 ? 0.819 -5.841 24.018 1.00 78.69 83 LEU A C 1
ATOM 652 O O . LEU A 1 83 ? 0.839 -5.144 25.034 1.00 78.69 83 LEU A O 1
ATOM 656 N N . GLY A 1 84 ? 1.879 -6.554 23.619 1.00 67.19 84 GLY A N 1
ATOM 657 C CA . GLY A 1 84 ? 3.084 -6.736 24.422 1.00 67.19 84 GLY A CA 1
ATOM 658 C C . GLY A 1 84 ? 2.825 -7.552 25.701 1.00 67.19 84 GLY A C 1
ATOM 659 O O . GLY A 1 84 ? 1.733 -8.086 25.901 1.00 67.19 84 GLY A O 1
ATOM 660 N N . PRO A 1 85 ? 3.819 -7.686 26.601 1.00 52.31 85 PRO A N 1
ATOM 661 C CA . PRO A 1 85 ? 3.608 -8.315 27.898 1.00 52.31 85 PRO A CA 1
ATOM 662 C C . PRO A 1 85 ? 2.641 -7.451 28.716 1.00 52.31 85 PRO A C 1
ATOM 664 O O . PRO A 1 85 ? 3.032 -6.472 29.351 1.00 52.31 85 PRO A O 1
ATOM 667 N N . SER A 1 86 ? 1.367 -7.833 28.718 1.00 44.12 86 SER A N 1
ATOM 668 C CA . SER A 1 86 ? 0.233 -7.157 29.360 1.00 44.12 86 SER A CA 1
ATOM 669 C C . SER A 1 86 ? 0.267 -7.158 30.903 1.00 44.12 86 SER A C 1
ATOM 671 O O . SER A 1 86 ? -0.755 -7.009 31.564 1.00 44.12 86 SER A O 1
ATOM 673 N N . THR A 1 87 ? 1.457 -7.262 31.493 1.00 35.12 87 THR A N 1
ATOM 674 C CA . THR A 1 87 ? 1.759 -7.048 32.913 1.00 35.12 87 THR A CA 1
ATOM 675 C C . THR A 1 87 ? 2.890 -6.034 33.043 1.00 35.12 87 THR A C 1
ATOM 677 O O . THR A 1 87 ? 3.960 -6.330 33.563 1.00 35.12 87 THR A O 1
ATOM 680 N N . THR A 1 88 ? 2.672 -4.815 32.560 1.00 34.66 88 THR A N 1
ATOM 681 C CA . THR A 1 88 ? 3.391 -3.655 33.092 1.00 34.66 88 THR A CA 1
ATOM 682 C C . THR A 1 88 ? 2.349 -2.716 33.659 1.00 34.66 88 THR A C 1
ATOM 684 O O . THR A 1 88 ? 1.582 -2.091 32.931 1.00 34.66 88 THR A O 1
ATOM 687 N N . THR A 1 89 ? 2.283 -2.683 34.986 1.00 34.59 89 THR A N 1
ATOM 688 C CA . THR A 1 89 ? 1.516 -1.723 35.769 1.00 34.59 89 THR A CA 1
ATOM 689 C C . THR A 1 89 ? 1.975 -0.326 35.364 1.00 34.59 89 THR A C 1
ATOM 691 O O . THR A 1 89 ? 2.975 0.177 35.873 1.00 34.59 89 THR A O 1
ATOM 694 N N . ASN A 1 90 ? 1.282 0.292 34.409 1.00 33.53 90 ASN A N 1
ATOM 695 C CA . ASN A 1 90 ? 1.493 1.690 34.067 1.00 33.53 90 ASN A CA 1
ATOM 696 C C . ASN A 1 90 ? 0.997 2.523 35.251 1.00 33.53 90 ASN A C 1
ATOM 698 O O . ASN A 1 90 ? -0.176 2.881 35.331 1.00 33.53 90 ASN A O 1
ATOM 702 N N . GLN A 1 91 ? 1.888 2.787 36.210 1.00 30.91 91 GLN A N 1
ATOM 703 C CA . GLN A 1 91 ? 1.660 3.847 37.180 1.00 30.91 91 GLN A CA 1
ATOM 704 C C . GLN A 1 91 ? 1.560 5.160 36.408 1.00 30.91 91 GLN A C 1
ATOM 706 O O . GLN A 1 91 ? 2.469 5.538 35.668 1.00 30.91 91 GLN A O 1
ATOM 711 N N . GLY A 1 92 ? 0.394 5.789 36.537 1.00 30.28 92 GLY A N 1
ATOM 712 C CA . GLY A 1 92 ? -0.019 6.926 35.737 1.00 30.28 92 GLY A CA 1
ATOM 713 C C . GLY A 1 92 ? 0.964 8.087 35.800 1.00 30.28 92 GLY A C 1
ATOM 714 O O . GLY A 1 92 ? 1.338 8.554 36.875 1.00 30.28 92 GLY A O 1
ATOM 715 N N . ILE A 1 93 ? 1.310 8.604 34.623 1.00 30.55 93 ILE A N 1
ATOM 716 C CA . ILE A 1 93 ? 1.716 9.998 34.489 1.00 30.55 93 ILE A CA 1
ATOM 717 C C . ILE A 1 93 ? 0.469 10.776 34.069 1.00 30.55 93 ILE A C 1
ATOM 719 O O . ILE A 1 93 ? -0.225 10.440 33.114 1.00 30.55 93 ILE A O 1
ATOM 723 N N . ILE A 1 94 ? 0.171 11.767 34.898 1.00 32.31 94 ILE A N 1
ATOM 724 C CA . ILE A 1 94 ? -1.071 12.521 35.029 1.00 32.31 94 ILE A CA 1
ATOM 725 C C . ILE A 1 94 ? -1.397 13.331 33.763 1.00 32.31 94 ILE A C 1
ATOM 727 O O . ILE A 1 94 ? -0.591 14.147 33.321 1.00 32.31 94 ILE A O 1
ATOM 731 N N . GLY A 1 95 ? -2.623 13.162 33.257 1.00 29.97 95 GLY A N 1
ATOM 732 C CA . GLY A 1 95 ? -3.261 14.016 32.251 1.00 29.97 95 GLY A CA 1
ATOM 733 C C . GLY A 1 95 ? -4.548 13.381 31.710 1.00 29.97 95 GLY A C 1
ATOM 734 O O . GLY A 1 95 ? -4.476 12.569 30.800 1.00 29.97 95 GLY A O 1
ATOM 735 N N . GLU A 1 96 ? -5.697 13.730 32.306 1.00 35.91 96 GLU A N 1
ATOM 736 C CA . GLU A 1 96 ? -7.050 13.186 32.040 1.00 35.91 96 GLU A CA 1
ATOM 737 C C . GLU A 1 96 ? -7.173 11.654 32.152 1.00 35.91 96 GLU A C 1
ATOM 739 O O . GLU A 1 96 ? -7.259 10.910 31.177 1.00 35.91 96 GLU A O 1
ATOM 744 N N . GLY A 1 97 ? -7.206 11.187 33.405 1.00 29.69 97 GLY A N 1
ATOM 745 C CA . GLY A 1 97 ? -7.393 9.785 33.760 1.00 29.69 97 GLY A CA 1
ATOM 746 C C . GLY A 1 97 ? -8.810 9.285 33.484 1.00 29.69 97 GLY A C 1
ATOM 747 O O . GLY A 1 97 ? -9.773 9.711 34.118 1.00 29.69 97 GLY A O 1
ATOM 748 N N . VAL A 1 98 ? -8.915 8.314 32.582 1.00 36.50 98 VAL A N 1
ATOM 749 C CA . VAL A 1 98 ? -9.846 7.202 32.769 1.00 36.50 98 VAL A CA 1
ATOM 750 C C . VAL A 1 98 ? -8.991 6.077 33.342 1.00 36.50 98 VAL A C 1
ATOM 752 O O . VAL A 1 98 ? -8.059 5.631 32.675 1.00 36.50 98 VAL A O 1
ATOM 755 N N . ASP A 1 99 ? -9.263 5.672 34.584 1.00 38.34 99 ASP A N 1
ATOM 756 C CA . ASP A 1 99 ? -8.640 4.513 35.233 1.00 38.34 99 ASP A CA 1
ATOM 757 C C . ASP A 1 99 ? -9.029 3.235 34.475 1.00 38.34 99 ASP A C 1
ATOM 759 O O . ASP A 1 99 ? -9.955 2.510 34.836 1.00 38.34 99 ASP A O 1
ATOM 763 N N . LEU A 1 100 ? -8.339 2.966 33.370 1.00 46.09 100 LEU A N 1
ATOM 764 C CA . LEU A 1 100 ? -8.500 1.752 32.579 1.00 46.09 100 LEU A CA 1
ATOM 765 C C . LEU A 1 100 ? -7.673 0.643 33.225 1.00 46.09 100 LEU A C 1
ATOM 767 O O . LEU A 1 100 ? -6.635 0.220 32.718 1.00 46.09 100 LEU A O 1
ATOM 771 N N . THR A 1 101 ? -8.132 0.186 34.386 1.00 48.06 101 THR A N 1
ATOM 772 C CA . THR A 1 101 ? -7.744 -1.136 34.877 1.00 48.06 101 THR A CA 1
ATOM 773 C C . THR A 1 101 ? -8.286 -2.187 33.900 1.00 48.06 101 THR A C 1
ATOM 775 O O . THR A 1 101 ? -9.397 -2.045 33.390 1.00 48.06 101 THR A O 1
ATOM 778 N N . LEU A 1 102 ? -7.497 -3.228 33.603 1.00 49.50 102 LEU A N 1
ATOM 779 C CA . LEU A 1 102 ? -7.855 -4.306 32.663 1.00 49.50 102 LEU A CA 1
ATOM 780 C C . LEU A 1 102 ? -9.229 -4.940 32.969 1.00 49.50 102 LEU A C 1
ATOM 782 O O . LEU A 1 102 ? -9.947 -5.296 32.042 1.00 49.50 102 LEU A O 1
ATOM 786 N N . GLU A 1 103 ? -9.622 -4.997 34.246 1.00 46.84 103 GLU A N 1
ATOM 787 C CA . GLU A 1 103 ? -10.914 -5.535 34.703 1.00 46.84 103 GLU A CA 1
ATOM 788 C C . GLU A 1 103 ? -12.131 -4.690 34.272 1.00 46.84 103 GLU A C 1
ATOM 790 O O . GLU A 1 103 ? -13.225 -5.225 34.155 1.00 46.84 103 GLU A O 1
ATOM 795 N N . HIS A 1 104 ? -11.966 -3.395 33.969 1.00 53.69 104 HIS A N 1
ATOM 796 C CA . HIS A 1 104 ? -13.061 -2.523 33.506 1.00 53.69 104 HIS A CA 1
ATOM 797 C C . HIS A 1 104 ? -13.236 -2.499 31.978 1.00 53.69 104 HIS A C 1
ATOM 799 O O . HIS A 1 104 ? -14.203 -1.919 31.476 1.00 53.69 104 HIS A O 1
ATOM 805 N N . LEU A 1 105 ? -12.304 -3.086 31.220 1.00 60.88 105 LEU A N 1
ATOM 806 C CA . LEU A 1 105 ? -12.364 -3.087 29.757 1.00 60.88 105 LEU A CA 1
ATOM 807 C C . LEU A 1 105 ? -13.336 -4.147 29.221 1.00 60.88 105 LEU A C 1
ATOM 809 O O . LEU A 1 105 ? -14.024 -3.877 28.238 1.00 60.88 105 LEU A O 1
ATOM 813 N N . GLU A 1 106 ? -13.437 -5.319 29.854 1.00 61.28 106 GLU A N 1
ATOM 814 C C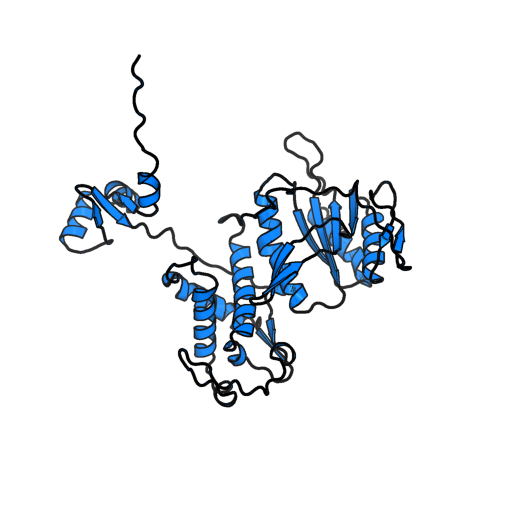A . GLU A 1 106 ? -14.311 -6.409 29.381 1.00 61.28 106 GLU A CA 1
ATOM 815 C C . GLU A 1 106 ? -15.806 -6.049 29.443 1.00 61.28 106 GLU A C 1
ATOM 817 O O . GLU A 1 106 ? -16.567 -6.414 28.547 1.00 61.28 106 GLU A O 1
ATOM 822 N N . ASP A 1 107 ? -16.212 -5.234 30.419 1.00 68.94 107 ASP A N 1
ATOM 823 C CA . ASP A 1 107 ? -17.593 -4.751 30.569 1.00 68.94 107 ASP A CA 1
ATOM 824 C C . ASP A 1 107 ? -17.944 -3.582 29.625 1.00 68.94 107 ASP A C 1
ATOM 826 O O . ASP A 1 107 ? -19.065 -3.047 29.639 1.00 68.94 107 ASP A O 1
ATOM 830 N N . MET A 1 108 ? -16.999 -3.136 28.790 1.00 79.50 108 MET A N 1
ATOM 831 C CA . MET A 1 108 ? -17.204 -1.957 27.964 1.00 79.50 108 MET A CA 1
ATOM 832 C C . MET A 1 108 ? -18.163 -2.242 26.802 1.00 79.50 108 MET A C 1
ATOM 834 O O . MET A 1 108 ? -17.902 -3.032 25.897 1.00 79.50 108 MET A O 1
ATOM 838 N N . ARG A 1 109 ? -19.291 -1.523 26.784 1.00 83.50 109 ARG A N 1
ATOM 839 C CA . ARG A 1 109 ? -20.307 -1.656 25.729 1.00 83.50 109 ARG A CA 1
ATOM 840 C C . ARG A 1 109 ? -19.728 -1.336 24.349 1.00 83.50 109 ARG A C 1
ATOM 842 O O . ARG A 1 109 ? -19.020 -0.341 24.181 1.00 83.50 109 ARG A O 1
ATOM 849 N N . SER A 1 110 ? -20.160 -2.068 23.323 1.00 84.94 110 SER A N 1
ATOM 850 C CA . SER A 1 110 ? -19.742 -1.855 21.926 1.00 84.94 110 SER A CA 1
ATOM 851 C C . SER A 1 110 ? -19.970 -0.420 21.434 1.00 84.94 110 SER A C 1
ATOM 853 O O . SER A 1 110 ? -19.167 0.121 20.679 1.00 84.94 110 SER A O 1
ATOM 855 N N . SER A 1 111 ? -21.027 0.250 21.907 1.00 82.62 111 SER A N 1
ATOM 856 C CA . SER A 1 111 ? -21.294 1.662 21.600 1.00 82.62 111 SER A CA 1
ATOM 857 C C . SER A 1 111 ? -20.221 2.615 22.132 1.00 82.62 111 SER A C 1
ATOM 859 O O . SER A 1 111 ? -19.964 3.649 21.516 1.00 82.62 111 SER A O 1
ATOM 861 N N . THR A 1 112 ? -19.623 2.275 23.274 1.00 84.00 112 THR A N 1
ATOM 862 C CA . THR A 1 112 ? -18.542 3.033 23.905 1.00 84.00 112 THR A CA 1
ATOM 863 C C . THR A 1 112 ? -17.249 2.821 23.125 1.00 84.00 112 THR A C 1
ATOM 865 O O . THR A 1 112 ? -16.623 3.807 22.747 1.00 84.00 112 THR A O 1
ATOM 868 N N . ILE A 1 113 ? -16.923 1.572 22.755 1.00 88.38 113 ILE A N 1
ATOM 869 C CA . ILE A 1 113 ? -15.780 1.245 21.874 1.00 88.38 113 ILE A CA 1
ATOM 870 C C . ILE A 1 113 ? -15.877 2.042 20.567 1.00 88.38 113 ILE A C 1
ATOM 872 O O . ILE A 1 113 ? -14.951 2.761 20.195 1.00 88.38 113 ILE A O 1
ATOM 876 N N . LEU A 1 114 ? -17.043 1.981 19.916 1.00 89.25 114 LEU A N 1
ATOM 877 C CA . LEU A 1 114 ? -17.336 2.707 18.684 1.00 89.25 114 LEU A CA 1
ATOM 878 C C . LEU A 1 114 ? -17.112 4.217 18.835 1.00 89.25 114 LEU A C 1
ATOM 880 O O . LEU A 1 114 ? -16.514 4.848 17.966 1.00 89.25 114 LEU A O 1
ATOM 884 N N . PHE A 1 115 ? -17.613 4.810 19.922 1.00 85.12 115 PHE A N 1
ATOM 885 C CA . PHE A 1 115 ? -17.445 6.238 20.179 1.00 85.12 115 PHE A CA 1
ATOM 886 C C . PHE A 1 115 ? -15.973 6.606 20.386 1.00 85.12 115 PHE A C 1
ATOM 888 O O . PHE A 1 115 ? -15.515 7.583 19.794 1.00 85.12 115 PHE A O 1
ATOM 895 N N . HIS A 1 116 ? -15.233 5.830 21.185 1.00 86.12 116 HIS A N 1
ATOM 896 C CA . HIS A 1 116 ? -13.813 6.074 21.436 1.00 86.12 116 HIS A CA 1
ATOM 897 C C . HIS A 1 116 ? -12.989 5.998 20.156 1.00 86.12 116 HIS A C 1
ATOM 899 O O . HIS A 1 116 ? -12.232 6.927 19.887 1.00 86.12 116 HIS A O 1
ATOM 905 N N . LEU A 1 117 ? -13.182 4.960 19.340 1.00 90.62 117 LEU A N 1
ATOM 906 C CA . LEU A 1 117 ? -12.439 4.801 18.093 1.00 90.62 117 LEU A CA 1
ATOM 907 C C . LEU A 1 117 ? -12.800 5.890 17.068 1.00 90.62 117 LEU A C 1
ATOM 909 O O . LEU A 1 117 ? -11.909 6.476 16.462 1.00 90.62 117 LEU A O 1
ATOM 913 N N . ALA A 1 118 ? -14.083 6.241 16.926 1.00 87.31 118 ALA A N 1
ATOM 914 C CA . ALA A 1 118 ? -14.502 7.331 16.038 1.00 87.31 118 ALA A CA 1
ATOM 915 C C . ALA A 1 118 ? -13.950 8.696 16.490 1.00 87.31 118 ALA A C 1
ATOM 917 O O . ALA A 1 118 ? -13.530 9.508 15.664 1.00 87.31 118 ALA A O 1
ATOM 918 N N . ARG A 1 119 ? -13.916 8.948 17.808 1.00 84.19 119 ARG A N 1
ATOM 919 C CA . ARG A 1 119 ? -13.294 10.150 18.381 1.00 84.19 119 ARG A CA 1
ATOM 920 C C . ARG A 1 119 ? -11.792 10.149 18.121 1.00 84.19 119 ARG A C 1
ATOM 922 O O . ARG A 1 119 ? -11.258 11.162 17.689 1.00 84.19 119 ARG A O 1
ATOM 929 N N . HIS A 1 120 ? -11.122 9.023 18.349 1.00 86.94 120 HIS A N 1
ATOM 930 C CA . HIS A 1 120 ? -9.691 8.874 18.092 1.00 86.94 120 HIS A CA 1
ATOM 931 C C . HIS A 1 120 ? -9.354 9.174 16.631 1.00 86.94 120 HIS A C 1
ATOM 933 O O . HIS A 1 120 ? -8.495 10.010 16.362 1.00 86.94 120 HIS A O 1
ATOM 939 N N . LEU A 1 121 ? -10.100 8.589 15.690 1.00 86.31 121 LEU A N 1
ATOM 940 C CA . LEU A 1 121 ? -9.958 8.823 14.252 1.00 86.31 121 LEU A CA 1
ATOM 941 C C . LEU A 1 121 ? -10.117 10.308 13.890 1.00 86.31 121 LEU A C 1
ATOM 943 O O . LEU A 1 121 ? -9.283 10.864 13.176 1.00 86.31 121 LEU A O 1
ATOM 947 N N . LEU A 1 122 ? -11.145 10.974 14.427 1.00 81.88 122 LEU A N 1
ATOM 948 C CA . LEU A 1 122 ? -11.380 12.399 14.191 1.00 81.88 122 LEU A CA 1
ATOM 949 C C . LEU A 1 122 ? -10.209 13.266 14.678 1.00 81.88 122 LEU A C 1
ATOM 951 O O . LEU A 1 122 ? -9.715 14.114 13.940 1.00 81.88 122 LEU A O 1
ATOM 955 N N . TYR A 1 123 ? -9.762 13.050 15.916 1.00 80.12 123 TYR A N 1
ATOM 956 C CA . TYR A 1 123 ? -8.752 13.898 16.554 1.00 80.12 123 TYR A CA 1
ATOM 957 C C . TYR A 1 123 ? -7.333 13.647 16.038 1.00 80.12 123 TYR A C 1
ATOM 959 O O . TYR A 1 123 ? -6.501 14.551 16.119 1.00 80.12 123 TYR A O 1
ATOM 967 N N . THR A 1 124 ? -7.049 12.444 15.532 1.00 79.19 124 THR A N 1
ATOM 968 C CA . THR A 1 124 ? -5.703 12.062 15.079 1.00 79.19 124 THR A CA 1
ATOM 969 C C . THR A 1 124 ? -5.526 12.101 13.565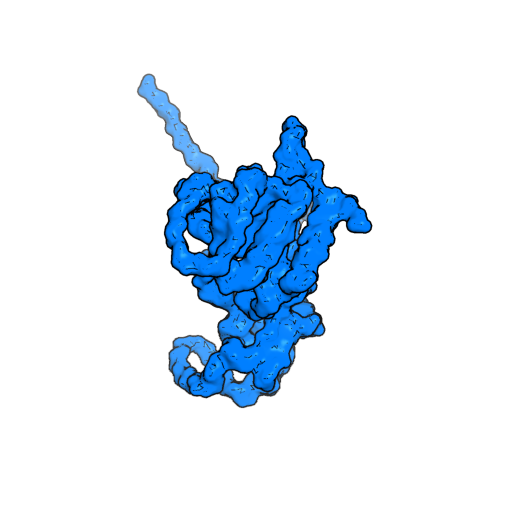 1.00 79.19 124 THR A C 1
ATOM 971 O O . THR A 1 124 ? -4.420 12.382 13.111 1.00 79.19 124 THR A O 1
ATOM 974 N N . LYS A 1 125 ? -6.572 11.820 12.772 1.00 77.56 125 LYS A N 1
ATOM 975 C CA . LYS A 1 125 ? -6.466 11.703 11.305 1.00 77.56 125 LYS A CA 1
ATOM 976 C C . LYS A 1 125 ? -7.223 12.783 10.529 1.00 77.56 125 LYS A C 1
ATOM 978 O O . LYS A 1 125 ? -6.829 13.075 9.406 1.00 77.56 125 LYS A O 1
ATOM 983 N N . TYR A 1 126 ? -8.270 13.377 11.110 1.00 75.31 126 TYR A N 1
ATOM 984 C CA . TYR A 1 126 ? -9.137 14.381 10.462 1.00 75.31 126 TYR A CA 1
ATOM 985 C C . TYR A 1 126 ? -9.097 15.728 11.196 1.00 75.31 126 TYR A C 1
ATOM 987 O O . TYR A 1 126 ? -10.116 16.376 11.459 1.00 75.31 126 TYR A O 1
ATOM 995 N N . ARG A 1 127 ? -7.872 16.137 11.523 1.00 67.69 127 ARG A N 1
ATOM 996 C CA . ARG A 1 127 ? -7.528 17.397 12.170 1.00 67.69 127 ARG A CA 1
ATOM 997 C C . ARG A 1 127 ? -6.323 17.985 11.443 1.00 67.69 127 ARG A C 1
ATOM 999 O O . ARG A 1 127 ? -5.306 17.306 11.314 1.00 67.69 127 ARG A O 1
ATOM 1006 N N . ASP A 1 128 ? -6.439 19.225 10.988 1.00 62.06 128 ASP A N 1
ATOM 1007 C CA . ASP A 1 128 ? -5.312 19.925 10.375 1.00 62.06 128 ASP A CA 1
ATOM 1008 C C . ASP A 1 128 ? -4.295 20.335 11.467 1.00 62.06 128 ASP A C 1
ATOM 1010 O O . ASP A 1 128 ? -4.695 20.610 12.608 1.00 62.06 128 ASP A O 1
ATOM 1014 N N . PRO A 1 129 ? -2.975 20.328 11.188 1.00 53.94 129 PRO A N 1
ATOM 1015 C CA . PRO A 1 129 ? -1.962 20.633 12.196 1.00 53.94 129 PRO A CA 1
ATOM 1016 C C . PRO A 1 129 ? -2.199 21.993 12.869 1.00 53.94 129 PRO A C 1
ATOM 1018 O O . PRO A 1 129 ? -2.139 23.034 12.225 1.00 53.94 129 PRO A O 1
ATOM 1021 N N . GLY A 1 130 ? -2.446 21.980 14.181 1.00 56.16 130 GLY A N 1
ATOM 1022 C CA . GLY A 1 130 ? -2.700 23.192 14.970 1.00 56.16 130 GLY A CA 1
ATOM 1023 C C . GLY A 1 130 ? -4.144 23.707 14.946 1.00 56.16 130 GLY A C 1
ATOM 1024 O O . GLY A 1 130 ? -4.442 24.649 15.675 1.00 56.16 130 GLY A O 1
ATOM 1025 N N . GLU A 1 131 ? -5.049 23.087 14.185 1.00 65.25 131 GLU A N 1
ATOM 1026 C CA . GLU A 1 131 ? -6.465 23.478 14.128 1.00 65.25 131 GLU A CA 1
ATOM 1027 C C . GLU A 1 131 ? -7.344 22.648 15.073 1.00 65.25 131 GLU A C 1
ATOM 1029 O O . GLU A 1 131 ? -6.888 21.676 15.670 1.00 65.25 131 GLU A O 1
ATOM 1034 N N . GLU A 1 132 ? -8.612 23.022 15.240 1.00 68.12 132 GLU A N 1
ATOM 1035 C CA . GLU A 1 132 ? -9.608 22.198 15.938 1.00 68.12 132 GLU A CA 1
ATOM 1036 C C . GLU A 1 132 ? -10.085 21.036 15.040 1.00 68.12 132 GLU A C 1
ATOM 1038 O O . GLU A 1 132 ? -10.084 21.155 13.812 1.00 68.12 132 GLU A O 1
ATOM 1043 N N . PRO A 1 133 ? -10.500 19.889 15.609 1.00 68.94 133 PRO A N 1
ATOM 1044 C CA . PRO A 1 133 ? -11.008 18.767 14.828 1.00 68.94 133 PRO A CA 1
ATOM 1045 C C . PRO A 1 133 ? -12.283 19.135 14.058 1.00 68.94 133 PRO A C 1
ATOM 1047 O O . PRO A 1 133 ? -13.148 19.869 14.543 1.00 68.94 133 PRO A O 1
ATOM 1050 N N . LYS A 1 134 ? -12.452 18.545 12.871 1.00 73.19 134 LYS A N 1
ATOM 1051 C CA . LYS A 1 134 ? -13.611 18.767 11.990 1.00 73.19 134 LYS A CA 1
ATOM 1052 C C . LYS A 1 134 ? -14.868 18.065 12.522 1.00 73.19 134 LYS A C 1
ATOM 1054 O O . LYS A 1 134 ? -15.280 17.029 12.009 1.00 73.19 134 LYS A O 1
ATOM 1059 N N . LEU A 1 135 ? -15.492 18.615 13.569 1.00 75.69 135 LEU A N 1
ATOM 1060 C CA . LEU A 1 135 ? -16.603 17.981 14.305 1.00 75.69 135 LEU A CA 1
ATOM 1061 C C . LEU A 1 135 ? -17.786 17.541 13.422 1.00 75.69 135 LEU A C 1
ATOM 1063 O O . LEU A 1 135 ? -18.443 16.550 13.741 1.00 75.69 135 LEU A O 1
ATOM 1067 N N . HIS A 1 136 ? -18.035 18.223 12.299 1.00 76.44 136 HIS A N 1
ATOM 1068 C CA . HIS A 1 136 ? -19.080 17.851 11.337 1.00 76.44 136 HIS A CA 1
ATOM 1069 C C . HIS A 1 136 ? -18.851 16.461 10.702 1.00 76.44 136 HIS A C 1
ATOM 1071 O O . HIS A 1 136 ? -19.811 15.794 10.320 1.00 76.44 136 HIS A O 1
ATOM 1077 N N . LEU A 1 137 ? -17.606 15.967 10.663 1.00 81.25 137 LEU A N 1
ATOM 1078 C CA . LEU A 1 137 ? -17.272 14.627 10.168 1.00 81.25 137 LEU A CA 1
ATOM 1079 C C . LEU A 1 137 ? -17.588 13.517 11.175 1.00 81.25 137 LEU A C 1
ATOM 1081 O O . LEU A 1 137 ? -17.676 12.352 10.789 1.00 81.25 137 LEU A O 1
ATOM 1085 N N . PHE A 1 138 ? -17.792 13.835 12.460 1.00 81.62 138 PHE A N 1
ATOM 1086 C CA . PHE A 1 138 ? -17.910 12.824 13.516 1.00 81.62 138 PHE A CA 1
ATOM 1087 C C . PHE A 1 138 ? -19.024 11.804 13.249 1.00 81.62 138 PHE A C 1
ATOM 1089 O O . PHE A 1 138 ? -18.832 10.605 13.448 1.00 81.62 138 PHE A O 1
ATOM 1096 N N . GLY A 1 139 ? -20.188 12.257 12.770 1.00 83.38 139 GLY A N 1
ATOM 1097 C CA . GLY A 1 139 ? -21.309 11.370 12.449 1.00 83.38 139 GLY A CA 1
ATOM 1098 C C . GLY A 1 139 ? -20.975 10.375 11.334 1.00 83.38 139 GLY A C 1
ATOM 1099 O O . GLY A 1 139 ? -21.321 9.196 11.431 1.00 83.38 139 GLY A O 1
ATOM 1100 N N . GLN A 1 140 ? -20.255 10.835 10.309 1.00 91.44 140 GLN A N 1
ATOM 1101 C CA . GLN A 1 140 ? -19.825 10.012 9.181 1.00 91.44 140 GLN A CA 1
ATOM 1102 C C . GLN A 1 140 ? -18.736 9.023 9.599 1.00 91.44 140 GLN A C 1
ATOM 1104 O O . GLN A 1 140 ? -18.870 7.828 9.346 1.00 91.44 140 GLN A O 1
ATOM 1109 N N . LEU A 1 141 ? -17.720 9.493 10.329 1.00 89.06 141 LEU A N 1
ATOM 1110 C CA . LEU A 1 141 ? -16.656 8.649 10.872 1.00 89.06 141 LEU A CA 1
ATOM 1111 C C . LEU A 1 141 ? -17.231 7.571 11.792 1.00 89.06 141 LEU A C 1
ATOM 1113 O O . LEU A 1 141 ? -16.922 6.400 11.624 1.00 89.06 141 LEU A O 1
ATOM 1117 N N . LYS A 1 142 ? -18.164 7.918 12.686 1.00 91.69 142 LYS A N 1
ATOM 1118 C CA . LYS A 1 142 ? -18.853 6.941 13.540 1.00 91.69 142 LYS A CA 1
ATOM 1119 C C . LYS A 1 142 ? -19.632 5.899 12.731 1.00 91.69 142 LYS A C 1
ATOM 1121 O O . LYS A 1 142 ? -19.661 4.733 13.117 1.00 91.69 142 LYS A O 1
ATOM 1126 N N . ARG A 1 143 ? -20.274 6.280 11.622 1.00 95.88 143 ARG A N 1
ATOM 1127 C CA . ARG A 1 143 ? -20.945 5.323 10.722 1.00 95.88 143 ARG A CA 1
ATOM 1128 C C . ARG A 1 143 ? -19.936 4.361 10.086 1.00 95.88 143 ARG A C 1
ATOM 1130 O O . ARG A 1 143 ? -20.178 3.159 10.095 1.00 95.88 143 ARG A O 1
ATOM 1137 N N . ILE A 1 144 ? -18.816 4.878 9.588 1.00 96.44 144 ILE A N 1
ATOM 1138 C CA . ILE A 1 144 ? -17.759 4.087 8.940 1.00 96.44 144 ILE A CA 1
ATOM 1139 C C . ILE A 1 144 ? -17.060 3.164 9.947 1.00 96.44 144 ILE A C 1
ATOM 1141 O O . ILE A 1 144 ? -16.887 1.980 9.683 1.00 96.44 144 ILE A O 1
ATOM 1145 N N . THR A 1 145 ? -16.728 3.656 11.142 1.00 96.44 145 THR A N 1
ATOM 1146 C CA . THR A 1 145 ? -16.154 2.835 12.217 1.00 96.44 145 THR A CA 1
ATOM 1147 C C . THR A 1 145 ? -17.098 1.705 12.622 1.00 96.44 145 THR A C 1
ATOM 1149 O O . THR A 1 145 ? -16.644 0.597 12.889 1.00 96.44 145 THR A O 1
ATOM 1152 N N . ARG A 1 146 ? -18.417 1.945 12.631 1.00 96.00 146 ARG A N 1
ATOM 1153 C CA . ARG A 1 146 ? -19.395 0.875 12.859 1.00 96.00 146 ARG A CA 1
ATOM 1154 C C . ARG A 1 146 ? -19.351 -0.164 11.743 1.00 96.00 146 ARG A C 1
ATOM 1156 O O . ARG A 1 146 ? -19.300 -1.343 12.047 1.00 96.00 146 ARG A O 1
ATOM 1163 N N . GLN A 1 147 ? -19.336 0.264 10.482 1.00 97.38 147 GLN A N 1
ATOM 1164 C CA . GLN A 1 147 ? -19.209 -0.648 9.340 1.00 97.38 147 GLN A CA 1
ATOM 1165 C C . GLN A 1 147 ? -17.936 -1.504 9.438 1.00 97.38 147 GLN A C 1
ATOM 1167 O O . GLN A 1 147 ? -17.978 -2.689 9.124 1.00 97.38 147 GLN A O 1
ATOM 1172 N N . TRP A 1 148 ? -16.829 -0.932 9.915 1.00 98.06 148 TRP A N 1
ATOM 1173 C CA . TRP A 1 148 ? -15.583 -1.663 10.145 1.00 98.06 148 TRP A CA 1
ATOM 1174 C C . TRP A 1 148 ? -15.706 -2.711 11.269 1.00 98.06 148 TRP A C 1
ATOM 1176 O O . TRP A 1 148 ? -15.332 -3.868 11.087 1.00 98.06 148 TRP A O 1
ATOM 1186 N N . LEU A 1 149 ? -16.277 -2.335 12.420 1.00 95.88 149 LEU A N 1
ATOM 1187 C CA . LEU A 1 149 ? -16.479 -3.253 13.549 1.00 95.88 149 LEU A CA 1
ATOM 1188 C C . LEU A 1 149 ? -17.474 -4.373 13.207 1.00 95.88 149 LEU A C 1
ATOM 1190 O O . LEU A 1 149 ? -17.152 -5.550 13.351 1.00 95.88 149 LEU A O 1
ATOM 1194 N N . ASP A 1 150 ? -18.659 -4.009 12.718 1.00 95.69 150 ASP A N 1
ATOM 1195 C CA . ASP A 1 150 ? -19.751 -4.943 12.421 1.00 95.69 150 ASP A CA 1
ATOM 1196 C C . ASP A 1 150 ? -19.433 -5.817 11.193 1.00 95.69 150 ASP A C 1
ATOM 1198 O O . ASP A 1 150 ? -19.936 -6.932 11.074 1.00 95.69 150 ASP A O 1
ATOM 1202 N N . GLY A 1 151 ? -18.577 -5.330 10.288 1.00 95.38 151 GLY A N 1
ATOM 1203 C CA . GLY A 1 151 ? -18.110 -6.053 9.104 1.00 95.38 151 GLY A CA 1
ATOM 1204 C C . GLY A 1 151 ? -17.032 -7.107 9.378 1.00 95.38 151 GLY A C 1
ATOM 1205 O O . GLY A 1 151 ? -16.594 -7.770 8.442 1.00 95.38 151 GLY A O 1
ATOM 1206 N N . GLY A 1 152 ? -16.592 -7.273 10.632 1.00 95.19 152 GLY A N 1
ATOM 1207 C CA . GLY A 1 152 ? -15.600 -8.287 11.006 1.00 95.19 152 GLY A CA 1
ATOM 1208 C C . GLY A 1 152 ? -14.160 -7.936 10.618 1.00 95.19 152 GLY A C 1
ATOM 1209 O O . GLY A 1 152 ? -13.328 -8.833 10.461 1.00 95.19 152 GLY A O 1
ATOM 1210 N N . TYR A 1 153 ? -13.858 -6.642 10.461 1.00 97.31 153 TYR A N 1
ATOM 1211 C CA . TYR A 1 153 ? -12.505 -6.162 10.163 1.00 97.31 153 TYR A CA 1
ATOM 1212 C C . TYR A 1 153 ? -11.639 -5.982 11.419 1.00 97.31 153 TYR A C 1
ATOM 1214 O O . TYR A 1 153 ? -10.431 -5.798 11.306 1.00 97.31 153 TYR A O 1
ATOM 1222 N N . LEU A 1 154 ? -12.218 -6.106 12.615 1.00 96.94 154 LEU A N 1
ATOM 1223 C CA . LEU A 1 154 ? -11.472 -6.403 13.835 1.00 96.94 154 LEU A CA 1
ATOM 1224 C C . LEU A 1 154 ? -11.588 -7.895 14.131 1.00 96.94 154 LEU A C 1
ATOM 1226 O O . LEU A 1 154 ? -12.695 -8.395 14.337 1.00 96.94 154 LEU A O 1
ATOM 1230 N N . ARG A 1 155 ? -10.456 -8.593 14.208 1.00 95.75 155 ARG A N 1
ATOM 1231 C CA . ARG A 1 155 ? -10.415 -10.013 14.564 1.00 95.75 155 ARG A CA 1
ATOM 1232 C C . ARG A 1 155 ? -9.584 -10.200 15.810 1.00 95.75 155 ARG A C 1
ATOM 1234 O O . ARG A 1 155 ? -8.426 -9.817 15.845 1.00 95.75 155 ARG A O 1
ATOM 1241 N N . CYS A 1 156 ? -10.190 -10.767 16.839 1.00 93.19 156 CYS A N 1
ATOM 1242 C CA . CYS A 1 156 ? -9.530 -11.006 18.112 1.00 93.19 156 CYS A CA 1
ATOM 1243 C C . CYS A 1 156 ? -9.171 -12.489 18.231 1.00 93.19 156 CYS A C 1
ATOM 1245 O O . CYS A 1 156 ? -10.025 -13.354 18.034 1.00 93.19 156 CYS A O 1
ATOM 1247 N N . THR A 1 157 ? -7.914 -12.789 18.551 1.00 91.56 157 THR A N 1
ATOM 1248 C CA . THR A 1 157 ? -7.407 -14.154 18.742 1.00 91.56 157 THR A CA 1
ATOM 1249 C C . THR A 1 157 ? -6.573 -14.252 20.019 1.00 91.56 157 THR A C 1
ATOM 1251 O O . THR A 1 157 ? -6.111 -13.251 20.556 1.00 91.56 157 THR A O 1
ATOM 1254 N N . GLY A 1 158 ? -6.391 -15.464 20.555 1.00 87.25 158 GLY A N 1
ATOM 1255 C CA . GLY A 1 158 ? -5.542 -15.668 21.737 1.00 87.25 158 GLY A CA 1
ATOM 1256 C C . GLY A 1 158 ? -6.057 -15.003 23.022 1.00 87.25 158 GLY A C 1
ATOM 1257 O O . GLY A 1 158 ? -5.255 -14.641 23.874 1.00 87.25 158 GLY A O 1
ATOM 1258 N N . GLY A 1 159 ? -7.377 -14.826 23.161 1.00 84.88 159 GLY A N 1
ATOM 1259 C CA . GLY A 1 159 ? -7.996 -14.210 24.344 1.00 84.88 159 GLY A CA 1
ATOM 1260 C C . GLY A 1 159 ? -8.052 -12.679 24.316 1.00 84.88 159 GLY A C 1
ATOM 1261 O O . GLY A 1 159 ? -8.455 -12.072 25.304 1.00 84.88 159 GLY A O 1
ATOM 1262 N N . THR A 1 160 ? -7.675 -12.047 23.202 1.00 90.44 160 THR A N 1
ATOM 1263 C CA . THR A 1 160 ? -7.918 -10.615 22.993 1.00 90.44 160 THR A CA 1
ATOM 1264 C C . THR A 1 160 ? -9.404 -10.331 22.781 1.00 90.44 160 THR A C 1
ATOM 1266 O O . THR A 1 160 ? -10.192 -11.227 22.465 1.00 90.44 160 THR A O 1
ATOM 1269 N N . TYR A 1 161 ? -9.808 -9.075 22.962 1.00 90.38 161 TYR A N 1
ATOM 1270 C CA . TYR A 1 161 ? -11.203 -8.661 22.834 1.00 90.38 161 TYR A CA 1
ATOM 1271 C C . TYR A 1 161 ? -11.337 -7.188 22.408 1.00 90.38 161 TYR A C 1
ATOM 1273 O O . TYR A 1 161 ? -10.433 -6.383 22.643 1.00 90.38 161 TYR A O 1
ATOM 1281 N N . PRO A 1 162 ? -12.474 -6.784 21.803 1.00 92.06 162 PRO A N 1
ATOM 1282 C CA . PRO A 1 162 ? -12.597 -5.486 21.138 1.00 92.06 162 PRO A CA 1
ATOM 1283 C C . PRO A 1 162 ? -12.341 -4.246 22.000 1.00 92.06 162 PRO A C 1
ATOM 1285 O O . PRO A 1 162 ? -11.892 -3.227 21.479 1.00 92.06 162 PRO A O 1
ATOM 1288 N N . ALA A 1 163 ? -12.610 -4.291 23.307 1.00 89.25 163 ALA A N 1
ATOM 1289 C CA . ALA A 1 163 ? -12.397 -3.132 24.175 1.00 89.25 163 ALA A CA 1
ATOM 1290 C C . ALA A 1 163 ? -10.914 -2.754 24.335 1.00 89.25 163 ALA A C 1
ATOM 1292 O O . ALA A 1 163 ? -10.606 -1.615 24.678 1.00 89.25 163 ALA A O 1
ATOM 1293 N N . GLN A 1 164 ? -9.987 -3.641 23.972 1.00 90.00 164 GLN A N 1
ATOM 1294 C CA . GLN A 1 164 ? -8.559 -3.330 23.901 1.00 90.00 164 GLN A CA 1
ATOM 1295 C C . GLN A 1 164 ? -8.221 -2.299 22.804 1.00 90.00 164 GLN A C 1
ATOM 1297 O O . GLN A 1 164 ? -7.142 -1.715 22.832 1.00 90.00 164 GLN A O 1
ATOM 1302 N N . LEU A 1 165 ? -9.158 -1.968 21.901 1.00 90.25 165 LEU A N 1
ATOM 1303 C CA . LEU A 1 165 ? -9.055 -0.802 21.009 1.00 90.25 165 LEU A CA 1
ATOM 1304 C C . LEU A 1 165 ? -8.965 0.540 21.751 1.00 90.25 165 LEU A C 1
ATOM 1306 O O . LEU A 1 165 ? -8.689 1.555 21.124 1.00 90.25 165 LEU A O 1
ATOM 1310 N N . VAL A 1 166 ? -9.228 0.583 23.060 1.00 84.38 166 VAL A N 1
ATOM 1311 C CA . VAL A 1 166 ? -9.019 1.794 23.869 1.00 84.38 166 VAL A CA 1
ATOM 1312 C C . VAL A 1 166 ? -7.529 2.071 24.083 1.00 84.38 166 VAL A C 1
ATOM 1314 O O . VAL A 1 166 ? -7.145 3.223 24.296 1.00 84.38 166 VAL A O 1
ATOM 1317 N N . TYR A 1 167 ? -6.671 1.050 23.993 1.00 86.75 167 TYR A N 1
ATOM 1318 C CA . TYR A 1 167 ? -5.231 1.262 24.029 1.00 86.75 167 TYR A CA 1
ATOM 1319 C C . TYR A 1 167 ? -4.803 2.083 22.823 1.00 86.75 167 TYR A C 1
ATOM 1321 O O . TYR A 1 167 ? -5.082 1.724 21.682 1.00 86.75 167 TYR A O 1
ATOM 1329 N N . LYS A 1 168 ? -4.102 3.187 23.091 1.00 84.94 168 LYS A N 1
ATOM 1330 C CA . LYS A 1 168 ? -3.749 4.190 22.084 1.00 84.94 168 LYS A CA 1
ATOM 1331 C C . LYS A 1 168 ? -3.076 3.583 20.851 1.00 84.94 168 LYS A C 1
ATOM 1333 O O . LYS A 1 168 ? -3.450 3.935 19.743 1.00 84.94 168 LYS A O 1
ATOM 1338 N N . GLU A 1 169 ? -2.125 2.670 21.036 1.00 86.06 169 GLU A N 1
ATOM 1339 C CA . GLU A 1 169 ? -1.397 2.047 19.922 1.00 86.06 169 GLU A CA 1
ATOM 1340 C C . GLU A 1 169 ? -2.318 1.198 19.036 1.00 86.06 169 GLU A C 1
ATOM 1342 O O . GLU A 1 169 ? -2.287 1.319 17.813 1.00 86.06 169 GLU A O 1
ATOM 1347 N N . ILE A 1 170 ? -3.215 0.417 19.644 1.00 91.44 170 ILE A N 1
ATOM 1348 C CA . ILE A 1 170 ? -4.205 -0.388 18.917 1.00 91.44 170 ILE A CA 1
ATOM 1349 C C . ILE A 1 170 ? -5.241 0.518 18.231 1.00 91.44 170 ILE A C 1
ATOM 1351 O O . ILE A 1 170 ? -5.623 0.273 17.085 1.00 91.44 170 ILE A O 1
ATOM 1355 N N . ALA A 1 171 ? -5.655 1.604 18.893 1.00 90.81 171 ALA A N 1
ATOM 1356 C CA . ALA A 1 171 ? -6.527 2.624 18.316 1.00 90.81 171 ALA A CA 1
ATOM 1357 C C . ALA A 1 171 ? -5.877 3.318 17.109 1.00 90.81 171 ALA A C 1
ATOM 1359 O O . ALA A 1 171 ? -6.549 3.552 16.106 1.00 90.81 171 ALA A O 1
ATOM 1360 N N . ASP A 1 172 ? -4.580 3.630 17.192 1.00 88.25 172 ASP A N 1
ATOM 1361 C CA . ASP A 1 172 ? -3.793 4.219 16.106 1.00 88.25 172 ASP A CA 1
ATOM 1362 C C . ASP A 1 172 ? -3.741 3.275 14.899 1.00 88.25 172 ASP A C 1
ATOM 1364 O O . ASP A 1 172 ? -4.003 3.715 13.779 1.00 88.25 172 ASP A O 1
ATOM 1368 N N . MET A 1 173 ? -3.481 1.982 15.120 1.00 91.00 173 MET A N 1
ATOM 1369 C CA . MET A 1 173 ? -3.489 0.964 14.061 1.00 91.00 173 MET A CA 1
ATOM 1370 C C . MET A 1 173 ? -4.866 0.844 13.398 1.00 91.00 173 MET A C 1
ATOM 1372 O O . MET A 1 173 ? -4.978 0.932 12.176 1.00 91.00 173 MET A O 1
ATOM 1376 N N . ALA A 1 174 ? -5.935 0.702 14.188 1.00 94.38 174 ALA A N 1
ATOM 1377 C CA . ALA A 1 174 ? -7.298 0.624 13.662 1.00 94.38 174 ALA A CA 1
ATOM 1378 C C . ALA A 1 174 ? -7.698 1.903 12.903 1.00 94.38 174 ALA A C 1
ATOM 1380 O O . ALA A 1 174 ? -8.341 1.835 11.854 1.00 94.38 174 ALA A O 1
ATOM 1381 N N . ALA A 1 175 ? -7.289 3.074 13.397 1.00 91.38 175 ALA A N 1
ATOM 1382 C CA . ALA A 1 175 ? -7.536 4.343 12.728 1.00 91.38 175 ALA A CA 1
ATOM 1383 C C . ALA A 1 175 ? -6.813 4.440 11.377 1.00 91.38 175 ALA A C 1
ATOM 1385 O O . ALA A 1 175 ? -7.399 4.963 10.431 1.00 91.38 175 ALA A O 1
ATOM 1386 N N . GLU A 1 176 ? -5.588 3.918 11.256 1.00 87.62 176 GLU A N 1
ATOM 1387 C CA . GLU A 1 176 ? -4.891 3.839 9.965 1.00 87.62 176 GLU A CA 1
ATOM 1388 C C . GLU A 1 176 ? -5.609 2.907 8.979 1.00 87.62 176 GLU A C 1
ATOM 1390 O O . GLU A 1 176 ? -5.816 3.298 7.830 1.00 87.62 176 GLU A O 1
ATOM 1395 N N . ARG A 1 177 ? -6.101 1.739 9.426 1.00 92.81 177 ARG A N 1
ATOM 1396 C CA . ARG A 1 177 ? -6.922 0.842 8.583 1.00 92.81 177 ARG A CA 1
ATOM 1397 C C . ARG A 1 177 ? -8.163 1.555 8.047 1.00 92.81 177 ARG A C 1
ATOM 1399 O O . ARG A 1 177 ? -8.445 1.507 6.854 1.00 92.81 177 ARG A O 1
ATOM 1406 N N . ILE A 1 178 ? -8.900 2.243 8.918 1.00 93.75 178 ILE A N 1
ATOM 1407 C CA . ILE A 1 178 ? -10.126 2.942 8.518 1.00 93.75 178 ILE A CA 1
ATOM 1408 C C . ILE A 1 178 ? -9.811 4.115 7.582 1.00 93.75 178 ILE A C 1
ATOM 1410 O O . ILE A 1 178 ? -10.513 4.322 6.594 1.00 93.75 178 ILE A O 1
ATOM 1414 N N . LYS A 1 179 ? -8.749 4.874 7.861 1.00 89.38 179 LYS A N 1
ATOM 1415 C CA . LYS A 1 179 ? -8.329 6.001 7.023 1.00 89.38 179 LYS A CA 1
ATOM 1416 C C . LYS A 1 179 ? -7.893 5.549 5.627 1.00 89.38 179 LYS A C 1
ATOM 1418 O O . LYS A 1 179 ? -8.233 6.229 4.658 1.00 89.38 179 LYS A O 1
ATOM 1423 N N . ALA A 1 180 ? -7.170 4.434 5.516 1.00 85.12 180 ALA A N 1
ATOM 1424 C CA . ALA A 1 180 ? -6.777 3.858 4.230 1.00 85.12 180 ALA A CA 1
ATOM 1425 C C . ALA A 1 180 ? -8.014 3.538 3.374 1.00 85.12 180 ALA A C 1
ATOM 1427 O O . ALA A 1 180 ? -8.145 4.084 2.280 1.00 85.12 180 ALA A O 1
ATOM 1428 N N . ALA A 1 181 ? -8.989 2.819 3.944 1.00 90.44 181 ALA A N 1
ATOM 1429 C CA . ALA A 1 181 ? -10.253 2.488 3.278 1.00 90.44 181 ALA A CA 1
ATOM 1430 C C . ALA A 1 181 ? -11.038 3.723 2.812 1.00 90.44 181 ALA A C 1
ATOM 1432 O O . ALA A 1 181 ? -11.675 3.698 1.760 1.00 90.44 181 ALA A O 1
ATOM 1433 N N . ILE A 1 182 ? -11.017 4.809 3.597 1.00 89.12 182 ILE A N 1
ATOM 1434 C CA . ILE A 1 182 ? -11.647 6.077 3.203 1.00 89.12 182 ILE A CA 1
ATOM 1435 C C . ILE A 1 182 ? -10.880 6.717 2.043 1.00 89.12 182 ILE A C 1
ATOM 1437 O O . ILE A 1 182 ? -11.480 7.132 1.054 1.00 89.12 182 ILE A O 1
ATOM 1441 N N . THR A 1 183 ? -9.553 6.784 2.151 1.00 81.25 183 THR A N 1
ATOM 1442 C CA . THR A 1 183 ? -8.676 7.417 1.154 1.00 81.25 183 THR A CA 1
ATOM 1443 C C . THR A 1 183 ? -8.794 6.748 -0.214 1.00 81.25 183 THR A C 1
ATOM 1445 O O . THR A 1 183 ? -8.809 7.445 -1.226 1.00 81.25 183 THR A O 1
ATOM 1448 N N . GLU A 1 184 ? -8.956 5.425 -0.260 1.00 82.38 184 GLU A N 1
ATOM 1449 C CA . GLU A 1 184 ? -9.177 4.684 -1.508 1.00 82.38 184 GLU A CA 1
ATOM 1450 C C . GLU A 1 184 ? -10.438 5.129 -2.255 1.00 82.38 184 GLU A C 1
ATOM 1452 O O . GLU A 1 184 ? -10.423 5.191 -3.480 1.00 82.38 184 GLU A O 1
ATOM 1457 N N . THR A 1 185 ? -11.500 5.522 -1.544 1.00 82.88 185 THR A N 1
ATOM 1458 C CA . THR A 1 185 ? -12.727 6.018 -2.195 1.00 82.88 185 THR A CA 1
ATOM 1459 C C . THR A 1 185 ? -12.591 7.436 -2.746 1.00 82.88 185 THR A C 1
ATOM 1461 O O . THR A 1 185 ? -13.379 7.840 -3.591 1.00 82.88 185 THR A O 1
ATOM 1464 N N . LEU A 1 186 ? -11.583 8.188 -2.292 1.00 72.31 186 LEU A N 1
ATOM 1465 C CA . LEU A 1 186 ? -11.338 9.574 -2.703 1.00 72.31 186 LEU A CA 1
ATOM 1466 C C . LEU A 1 186 ? -10.407 9.686 -3.922 1.00 72.31 186 LEU A C 1
ATOM 1468 O O . LEU A 1 186 ? -10.123 10.802 -4.378 1.00 72.31 186 LEU A O 1
ATOM 1472 N N . GLN A 1 187 ? -9.910 8.558 -4.443 1.00 63.56 187 GLN A N 1
ATOM 1473 C CA . GLN A 1 187 ? -9.072 8.534 -5.640 1.00 63.56 187 GLN A CA 1
ATOM 1474 C C . GLN A 1 187 ? -9.815 9.177 -6.825 1.00 63.56 187 GLN A C 1
ATOM 1476 O O . GLN A 1 187 ? -10.934 8.801 -7.155 1.00 63.56 187 GLN A O 1
ATOM 1481 N N . GLY A 1 188 ? -9.189 10.179 -7.451 1.00 55.75 188 GLY A N 1
ATOM 1482 C CA . GLY A 1 188 ? -9.759 10.956 -8.561 1.00 55.75 188 GLY A CA 1
ATOM 1483 C C . GLY A 1 188 ? -10.464 12.257 -8.150 1.00 55.75 188 GLY A C 1
ATOM 1484 O O . GLY A 1 188 ? -10.396 13.229 -8.897 1.00 55.75 188 GLY A O 1
ATOM 1485 N N . GLU A 1 189 ? -11.063 12.333 -6.956 1.00 54.84 189 GLU A N 1
ATOM 1486 C CA . GLU A 1 189 ? -11.764 13.541 -6.475 1.00 54.84 189 GLU A CA 1
ATOM 1487 C C . GLU A 1 189 ? -10.860 14.475 -5.659 1.00 54.84 189 GLU A C 1
ATOM 1489 O O . GLU A 1 189 ? -10.974 15.701 -5.730 1.00 54.84 189 GLU A O 1
ATOM 1494 N N . ARG A 1 190 ? -9.934 13.903 -4.879 1.00 53.88 190 ARG A N 1
ATOM 1495 C CA . ARG A 1 190 ? -8.945 14.645 -4.084 1.00 53.88 190 ARG A CA 1
ATOM 1496 C C . ARG A 1 190 ? -7.565 14.042 -4.330 1.00 53.88 190 ARG A C 1
ATOM 1498 O O . ARG A 1 190 ? -7.237 13.028 -3.715 1.00 53.88 190 ARG A O 1
ATOM 1505 N N . PRO A 1 191 ? -6.743 14.622 -5.223 1.00 52.38 191 PRO A N 1
ATOM 1506 C CA . PRO A 1 191 ? -5.490 13.995 -5.609 1.00 52.38 191 PRO A CA 1
ATOM 1507 C C . PRO A 1 191 ? -4.550 13.921 -4.405 1.00 52.38 191 PRO A C 1
ATOM 1509 O O . PRO A 1 191 ? -4.124 14.946 -3.865 1.00 52.38 191 PRO A O 1
ATOM 1512 N N . VAL A 1 192 ? -4.208 12.696 -3.997 1.00 56.91 192 VAL A N 1
ATOM 1513 C CA . VAL A 1 192 ? -3.068 12.452 -3.112 1.00 56.91 192 VAL A CA 1
ATOM 1514 C C . VAL A 1 192 ? -1.841 13.033 -3.810 1.00 56.91 192 VAL A C 1
ATOM 1516 O O . VAL A 1 192 ? -1.569 12.696 -4.963 1.00 56.91 192 VAL A O 1
ATOM 1519 N N . LYS A 1 193 ? -1.127 13.945 -3.145 1.00 48.69 193 LYS A N 1
ATOM 1520 C CA . LYS A 1 193 ? 0.107 14.536 -3.676 1.00 48.69 193 LYS A CA 1
ATOM 1521 C C . LYS A 1 193 ? 1.302 13.801 -3.087 1.00 48.69 193 LYS A C 1
ATOM 1523 O O . LYS A 1 193 ? 1.502 13.844 -1.874 1.00 48.69 193 LYS A O 1
ATOM 1528 N N . ALA A 1 194 ? 2.103 13.159 -3.933 1.00 53.19 194 ALA A N 1
ATOM 1529 C CA . ALA A 1 194 ? 3.398 12.643 -3.509 1.00 53.19 194 ALA A CA 1
ATOM 1530 C C . ALA A 1 194 ? 4.361 13.811 -3.235 1.00 53.19 194 ALA A C 1
ATOM 1532 O O . ALA A 1 194 ? 4.494 14.728 -4.048 1.00 53.19 194 ALA A O 1
ATOM 1533 N N . ILE A 1 195 ? 5.033 13.775 -2.083 1.00 49.41 195 ILE A N 1
ATOM 1534 C CA . ILE A 1 195 ? 6.151 14.671 -1.781 1.00 49.41 195 ILE A CA 1
ATOM 1535 C C . ILE A 1 195 ? 7.421 13.934 -2.198 1.00 49.41 195 ILE A C 1
ATOM 1537 O O . ILE A 1 195 ? 7.765 12.911 -1.610 1.00 49.41 195 ILE A O 1
ATOM 1541 N N . LEU A 1 196 ? 8.079 14.431 -3.243 1.00 53.91 196 LEU A N 1
ATOM 1542 C CA . LEU A 1 196 ? 9.331 13.870 -3.747 1.00 53.91 196 LEU A CA 1
ATOM 1543 C C . LEU A 1 196 ? 10.527 14.366 -2.931 1.00 53.91 196 LEU A C 1
ATOM 1545 O O . LEU A 1 196 ? 10.480 15.449 -2.342 1.00 53.91 196 LEU A O 1
ATOM 1549 N N . ASP A 1 197 ? 11.629 13.618 -2.986 1.00 52.72 197 ASP A N 1
ATOM 1550 C CA . ASP A 1 197 ? 12.943 14.161 -2.642 1.00 52.72 197 ASP A CA 1
ATOM 1551 C C . ASP A 1 197 ? 13.259 15.333 -3.588 1.00 52.72 197 ASP A C 1
ATOM 1553 O O . ASP A 1 197 ? 13.237 15.194 -4.813 1.00 52.72 197 ASP A O 1
ATOM 1557 N N . ALA A 1 198 ? 13.519 16.508 -3.011 1.00 35.16 198 ALA A N 1
ATOM 1558 C CA . ALA A 1 198 ? 13.754 17.741 -3.756 1.00 35.16 198 ALA A CA 1
ATOM 1559 C C . ALA A 1 198 ? 15.065 17.729 -4.563 1.00 35.16 198 ALA A C 1
ATOM 1561 O O . ALA A 1 198 ? 15.206 18.517 -5.498 1.00 35.16 198 ALA A O 1
ATOM 1562 N N . TYR A 1 199 ? 16.018 16.866 -4.204 1.00 38.94 199 TYR A N 1
ATOM 1563 C CA . TYR A 1 199 ? 17.343 16.801 -4.815 1.00 38.94 199 TYR A CA 1
ATOM 1564 C C . TYR A 1 199 ? 17.480 15.620 -5.776 1.00 38.94 199 TYR A C 1
ATOM 1566 O O . TYR A 1 199 ? 18.050 15.791 -6.851 1.00 38.94 199 TYR A O 1
ATOM 1574 N N . ASN A 1 200 ? 16.930 14.452 -5.424 1.00 57.34 200 ASN A N 1
ATOM 1575 C CA . ASN A 1 200 ? 17.032 13.232 -6.235 1.00 57.34 200 ASN A CA 1
ATOM 1576 C C . ASN A 1 200 ? 15.656 12.588 -6.495 1.00 57.34 200 ASN A C 1
ATOM 1578 O O . ASN A 1 200 ? 15.369 11.511 -5.975 1.00 57.34 200 ASN A O 1
ATOM 1582 N N . PRO A 1 201 ? 14.790 13.211 -7.317 1.00 63.31 201 PRO A N 1
ATOM 1583 C CA . PRO A 1 201 ? 13.450 12.689 -7.591 1.00 63.31 201 PRO A CA 1
ATOM 1584 C C . PRO A 1 201 ? 13.437 11.452 -8.508 1.00 63.31 201 PRO A C 1
ATOM 1586 O O . PRO A 1 201 ? 12.400 10.809 -8.643 1.00 63.31 201 PRO A O 1
ATOM 1589 N N . THR A 1 202 ? 14.559 11.127 -9.161 1.00 72.31 202 THR A N 1
ATOM 1590 C CA . THR A 1 202 ? 14.701 9.996 -10.095 1.00 72.31 202 THR A CA 1
ATOM 1591 C C . THR A 1 202 ? 15.984 9.218 -9.835 1.00 72.31 202 THR A C 1
ATOM 1593 O O . THR A 1 202 ? 17.045 9.825 -9.681 1.00 72.31 202 THR A O 1
ATOM 1596 N N . GLY A 1 203 ? 15.902 7.888 -9.869 1.00 78.06 203 GLY A N 1
ATOM 1597 C CA . GLY A 1 203 ? 17.050 6.980 -9.794 1.00 78.06 203 GLY A CA 1
ATOM 1598 C C . GLY A 1 203 ? 17.348 6.294 -11.130 1.00 78.06 203 GLY A C 1
ATOM 1599 O O . GLY A 1 203 ? 16.543 6.335 -12.059 1.00 78.06 203 GLY A O 1
ATOM 1600 N N . THR A 1 204 ? 18.505 5.638 -11.228 1.00 83.81 204 THR A N 1
ATOM 1601 C CA . THR A 1 204 ? 18.855 4.779 -12.369 1.00 83.81 204 THR A CA 1
ATOM 1602 C C . THR A 1 204 ? 19.561 3.516 -11.901 1.00 83.81 204 THR A C 1
ATOM 1604 O O . THR A 1 204 ? 20.395 3.546 -10.998 1.00 83.81 204 THR A O 1
ATOM 1607 N N . THR A 1 205 ? 19.249 2.399 -12.552 1.00 86.81 205 THR A N 1
ATOM 1608 C CA . THR A 1 205 ? 19.887 1.102 -12.304 1.00 86.81 205 THR A CA 1
ATOM 1609 C C . THR A 1 205 ? 21.282 1.009 -12.940 1.00 86.81 205 THR A C 1
ATOM 1611 O O . THR A 1 205 ? 22.060 0.135 -12.574 1.00 86.81 205 THR A O 1
ATOM 1614 N N . ALA A 1 206 ? 21.635 1.919 -13.858 1.00 86.06 206 ALA A N 1
ATOM 1615 C CA . ALA A 1 206 ? 22.877 1.860 -14.640 1.00 86.06 206 ALA A CA 1
ATOM 1616 C C . ALA A 1 206 ? 24.165 1.993 -13.806 1.00 86.06 206 ALA A C 1
ATOM 1618 O O . ALA A 1 206 ? 25.234 1.583 -14.252 1.00 86.06 206 ALA A O 1
ATOM 1619 N N . PHE A 1 207 ? 24.073 2.574 -12.608 1.00 85.81 207 PHE A N 1
ATOM 1620 C CA . PHE A 1 207 ? 25.219 2.793 -11.718 1.00 85.81 207 PHE A CA 1
ATOM 1621 C C . PHE A 1 207 ? 25.202 1.892 -10.480 1.00 85.81 207 PHE A C 1
ATOM 1623 O O . PHE A 1 207 ? 26.009 2.083 -9.570 1.00 85.81 207 PHE A O 1
ATOM 1630 N N . VAL A 1 208 ? 24.300 0.908 -10.431 1.00 87.00 208 VAL A N 1
ATOM 1631 C CA . VAL A 1 208 ? 24.239 -0.040 -9.317 1.00 87.00 208 VAL A CA 1
ATOM 1632 C C . VAL A 1 208 ? 25.440 -0.962 -9.386 1.00 87.00 208 VAL A C 1
ATOM 1634 O O . VAL A 1 208 ? 25.590 -1.753 -10.316 1.00 87.00 208 VAL A O 1
ATOM 1637 N N . ASN A 1 209 ? 26.296 -0.865 -8.378 1.00 88.81 209 ASN A N 1
ATOM 1638 C CA . ASN A 1 209 ? 27.462 -1.716 -8.253 1.00 88.81 209 ASN A CA 1
ATOM 1639 C C . ASN A 1 209 ? 27.799 -1.921 -6.777 1.00 88.81 209 ASN A C 1
ATOM 1641 O O . ASN A 1 209 ? 28.052 -0.964 -6.045 1.00 88.81 209 ASN A O 1
ATOM 1645 N N . PHE A 1 210 ? 27.817 -3.175 -6.345 1.00 88.88 210 PHE A N 1
ATOM 1646 C CA . PHE A 1 210 ? 28.265 -3.571 -5.019 1.00 88.88 210 PHE A CA 1
ATOM 1647 C C . PHE A 1 210 ? 28.784 -5.010 -5.059 1.00 88.88 210 PHE A C 1
ATOM 1649 O O . PHE A 1 210 ? 28.463 -5.789 -5.953 1.00 88.88 210 PHE A O 1
ATOM 1656 N N . THR A 1 211 ? 29.610 -5.371 -4.079 1.00 89.38 211 THR A N 1
ATOM 1657 C CA . THR A 1 211 ? 30.098 -6.746 -3.903 1.00 89.38 211 THR A CA 1
ATOM 1658 C C . THR A 1 211 ? 29.263 -7.458 -2.841 1.00 89.38 211 THR A C 1
ATOM 1660 O O . THR A 1 211 ? 28.839 -6.842 -1.866 1.00 89.38 211 THR A O 1
ATOM 1663 N N . THR A 1 212 ? 29.033 -8.758 -3.012 1.00 90.06 212 THR A N 1
ATOM 1664 C CA . THR A 1 212 ? 28.275 -9.595 -2.073 1.00 90.06 212 THR A CA 1
ATOM 1665 C C . THR A 1 212 ? 28.979 -10.932 -1.868 1.00 90.06 212 THR A C 1
ATOM 1667 O O . THR A 1 212 ? 29.606 -11.452 -2.790 1.00 90.06 212 THR A O 1
ATOM 1670 N N . SER A 1 213 ? 28.861 -11.496 -0.668 1.00 92.06 213 SER A N 1
ATOM 1671 C CA . SER A 1 213 ? 29.292 -12.863 -0.350 1.00 92.06 213 SER A CA 1
ATOM 1672 C C . SER A 1 213 ? 28.143 -13.874 -0.382 1.00 92.06 213 SER A C 1
ATOM 1674 O O . SER A 1 213 ? 28.378 -15.056 -0.146 1.00 92.06 213 SER A O 1
ATOM 1676 N N . LYS A 1 214 ? 26.903 -13.437 -0.651 1.00 91.31 214 LYS A N 1
ATOM 1677 C CA . LYS A 1 214 ? 25.746 -14.338 -0.677 1.00 91.31 214 LYS A CA 1
ATOM 1678 C C . LYS A 1 214 ? 25.844 -15.332 -1.835 1.00 91.31 214 LYS A C 1
ATOM 1680 O O . LYS A 1 214 ? 26.145 -14.972 -2.979 1.00 91.31 214 LYS A O 1
ATOM 1685 N N . GLU A 1 215 ? 25.570 -16.590 -1.513 1.00 91.00 215 GLU A N 1
ATOM 1686 C CA . GLU A 1 215 ? 25.601 -17.693 -2.471 1.00 91.00 215 GLU A CA 1
ATOM 1687 C C . GLU A 1 215 ? 24.300 -17.797 -3.265 1.00 91.00 215 GLU A C 1
ATOM 1689 O O . GLU A 1 215 ? 24.358 -18.032 -4.469 1.00 91.00 215 GLU A O 1
ATOM 1694 N N . LEU A 1 216 ? 23.149 -17.559 -2.623 1.00 93.38 216 LEU A N 1
ATOM 1695 C CA . LEU A 1 216 ? 21.852 -17.560 -3.295 1.00 93.38 216 LEU A CA 1
ATOM 1696 C C . LEU A 1 216 ? 21.695 -16.289 -4.137 1.00 93.38 216 LEU A C 1
ATOM 1698 O O . LEU A 1 216 ? 21.566 -15.173 -3.622 1.00 93.38 216 LEU A O 1
ATOM 1702 N N . ARG A 1 217 ? 21.754 -16.460 -5.455 1.00 94.94 217 ARG A N 1
ATOM 1703 C CA . ARG A 1 217 ? 21.663 -15.375 -6.431 1.00 94.94 217 ARG A CA 1
ATOM 1704 C C . ARG A 1 217 ? 21.105 -15.878 -7.755 1.00 94.94 217 ARG A C 1
ATOM 1706 O O . ARG A 1 217 ? 21.407 -16.995 -8.168 1.00 94.94 217 ARG A O 1
ATOM 1713 N N . TRP A 1 218 ? 20.354 -15.022 -8.433 1.00 96.62 218 TRP A N 1
ATOM 1714 C CA . TRP A 1 218 ? 19.825 -15.265 -9.771 1.00 96.62 218 TRP A CA 1
ATOM 1715 C C . TRP A 1 218 ? 20.662 -14.513 -10.805 1.00 96.62 218 TRP A C 1
ATOM 1717 O O . TRP A 1 218 ? 20.866 -13.303 -10.664 1.00 96.62 218 TRP A O 1
ATOM 1727 N N . GLN A 1 219 ? 21.172 -15.219 -11.819 1.00 96.88 219 GLN A N 1
ATOM 1728 C CA . GLN A 1 219 ? 21.887 -14.582 -12.925 1.00 96.88 219 GLN A CA 1
ATOM 1729 C C . GLN A 1 219 ? 20.869 -14.011 -13.897 1.00 96.88 219 GLN A C 1
ATOM 1731 O O . GLN A 1 219 ? 20.092 -14.765 -14.472 1.00 96.88 219 GLN A O 1
ATOM 1736 N N . THR A 1 220 ? 20.888 -12.700 -14.091 1.00 97.31 220 THR A N 1
ATOM 1737 C CA . THR A 1 220 ? 19.935 -12.058 -14.992 1.00 97.31 220 THR A CA 1
ATOM 1738 C C . THR A 1 220 ? 20.382 -12.172 -16.444 1.00 97.31 220 THR A C 1
ATOM 1740 O O . THR A 1 220 ? 21.570 -12.275 -16.780 1.00 97.31 220 THR A O 1
ATOM 1743 N N . ARG A 1 221 ? 19.402 -12.095 -17.330 1.00 97.00 221 ARG A N 1
ATOM 1744 C CA . ARG A 1 221 ? 19.577 -11.903 -18.755 1.00 97.00 221 ARG A CA 1
ATOM 1745 C C . ARG A 1 221 ? 19.932 -10.440 -19.050 1.00 97.00 221 ARG A C 1
ATOM 1747 O O . ARG A 1 221 ? 19.184 -9.540 -18.659 1.00 97.00 221 ARG A O 1
ATOM 1754 N N . PRO A 1 222 ? 21.013 -10.178 -19.808 1.00 94.88 222 PRO A N 1
ATOM 1755 C CA . PRO A 1 222 ? 21.433 -8.813 -20.136 1.00 94.88 222 PRO A CA 1
ATOM 1756 C C . PRO A 1 222 ? 20.402 -7.994 -20.924 1.00 94.88 222 PRO A C 1
ATOM 1758 O O . PRO A 1 222 ? 20.467 -6.770 -20.914 1.00 94.88 222 PRO A O 1
ATOM 1761 N N . ASP A 1 223 ? 19.465 -8.646 -21.620 1.00 95.25 223 ASP A N 1
ATOM 1762 C CA . ASP A 1 223 ? 18.372 -7.984 -22.340 1.00 95.25 223 ASP A CA 1
ATOM 1763 C C . ASP A 1 223 ? 17.170 -7.625 -21.448 1.00 95.25 223 ASP A C 1
ATOM 1765 O O . ASP A 1 223 ? 16.264 -6.938 -21.910 1.00 95.25 223 ASP A O 1
ATOM 1769 N N . LYS A 1 224 ? 17.157 -8.066 -20.182 1.00 96.25 224 LYS A N 1
ATOM 1770 C CA . LYS A 1 224 ? 16.045 -7.872 -19.233 1.00 96.25 224 LYS A CA 1
ATOM 1771 C C . LYS A 1 224 ? 16.433 -7.064 -17.995 1.00 96.25 224 LYS A C 1
ATOM 1773 O O . LYS A 1 224 ? 15.560 -6.491 -17.350 1.00 96.25 224 LYS A O 1
ATOM 1778 N N . SER A 1 225 ? 17.717 -6.996 -17.647 1.00 96.00 225 SER A N 1
ATOM 1779 C CA . SER A 1 225 ? 18.187 -6.239 -16.485 1.00 96.00 225 SER A CA 1
ATOM 1780 C C . SER A 1 225 ? 19.574 -5.645 -16.711 1.00 96.00 225 SER A C 1
ATOM 1782 O O . SER A 1 225 ? 20.463 -6.290 -17.264 1.00 96.00 225 SER A O 1
ATOM 1784 N N . HIS A 1 226 ? 19.779 -4.418 -16.224 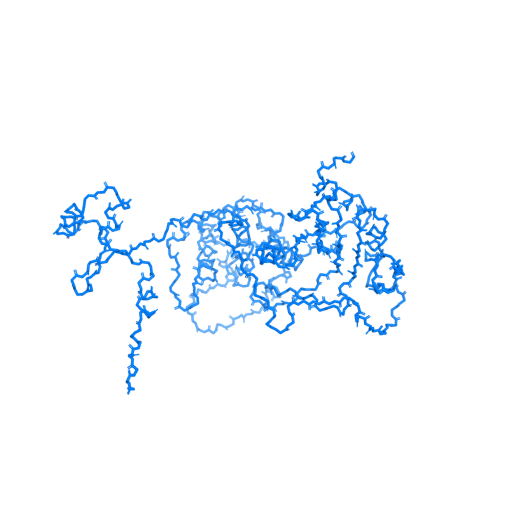1.00 93.00 226 HIS A N 1
ATOM 1785 C CA . HIS A 1 226 ? 21.104 -3.791 -16.183 1.00 93.00 226 HIS A CA 1
ATOM 1786 C C . HIS A 1 226 ? 22.028 -4.429 -15.135 1.00 93.00 226 HIS A C 1
ATOM 1788 O O . HIS A 1 226 ? 23.249 -4.344 -15.258 1.00 93.00 226 HIS A O 1
ATOM 1794 N N . VAL A 1 227 ? 21.463 -5.049 -14.093 1.00 93.31 227 VAL A N 1
ATOM 1795 C CA . VAL A 1 227 ? 22.227 -5.668 -13.005 1.00 93.31 227 VAL A CA 1
ATOM 1796 C C . VAL A 1 227 ? 22.393 -7.144 -13.316 1.00 93.31 227 VAL A C 1
ATOM 1798 O O . VAL A 1 227 ? 21.397 -7.838 -13.460 1.00 93.31 227 VAL A O 1
ATOM 1801 N N . ASN A 1 228 ? 23.633 -7.631 -13.372 1.00 93.50 228 ASN A N 1
ATOM 1802 C CA . ASN A 1 228 ? 23.973 -9.008 -13.758 1.00 93.50 228 ASN A CA 1
ATOM 1803 C C . ASN A 1 228 ? 23.560 -10.093 -12.743 1.00 93.50 228 ASN A C 1
ATOM 1805 O O . ASN A 1 228 ? 23.466 -11.266 -13.106 1.00 93.50 228 ASN A O 1
ATOM 1809 N N . TRP A 1 229 ? 23.346 -9.720 -11.480 1.00 94.88 229 TRP A N 1
ATOM 1810 C CA . TRP A 1 229 ? 22.953 -10.637 -10.412 1.00 94.88 229 TRP A CA 1
ATOM 1811 C C . TRP A 1 229 ? 21.888 -10.028 -9.508 1.00 94.88 229 TRP A C 1
ATOM 1813 O O . TRP A 1 229 ? 22.085 -8.961 -8.929 1.00 94.88 229 TRP A O 1
ATOM 1823 N N . ILE A 1 230 ? 20.801 -10.766 -9.298 1.00 95.12 230 ILE A N 1
ATOM 1824 C CA . ILE A 1 230 ? 19.857 -10.501 -8.215 1.00 95.12 230 ILE A CA 1
ATOM 1825 C C . ILE A 1 230 ? 20.303 -11.303 -7.003 1.00 95.12 230 ILE A C 1
ATOM 1827 O O . ILE A 1 230 ? 20.370 -12.530 -7.023 1.00 95.12 230 ILE A O 1
ATOM 1831 N N . VAL A 1 231 ? 20.632 -10.589 -5.937 1.00 94.31 231 VAL A N 1
ATOM 1832 C CA . VAL A 1 231 ? 21.044 -11.185 -4.671 1.00 94.31 231 VAL A CA 1
ATOM 1833 C C . VAL A 1 231 ? 19.802 -11.579 -3.893 1.00 94.31 231 VAL A C 1
ATOM 1835 O O . VAL A 1 231 ? 18.994 -10.707 -3.585 1.00 94.31 231 VAL A O 1
ATOM 1838 N N . CYS A 1 232 ? 19.661 -12.858 -3.562 1.00 92.94 232 CYS A N 1
ATOM 1839 C CA . CYS A 1 232 ? 18.454 -13.369 -2.929 1.00 92.94 232 CYS A CA 1
ATOM 1840 C C . CYS A 1 232 ? 18.660 -13.577 -1.418 1.00 92.94 232 CYS A C 1
ATOM 1842 O O . CYS A 1 232 ? 19.718 -14.014 -0.962 1.00 92.94 232 CYS A O 1
ATOM 1844 N N . ASP A 1 233 ? 17.641 -13.236 -0.645 1.00 88.19 233 ASP A N 1
ATOM 1845 C CA . ASP A 1 233 ? 17.462 -13.489 0.780 1.00 88.19 233 ASP A CA 1
ATOM 1846 C C . ASP A 1 233 ? 16.678 -14.785 1.024 1.00 88.19 233 ASP A C 1
ATOM 1848 O O . ASP A 1 233 ? 16.812 -15.402 2.080 1.00 88.19 233 ASP A O 1
ATOM 1852 N N . SER A 1 234 ? 15.893 -15.222 0.036 1.00 89.56 234 SER A N 1
ATOM 1853 C CA . SER A 1 234 ? 15.181 -16.501 0.042 1.00 89.56 234 SER A CA 1
ATOM 1854 C C . SER A 1 234 ? 14.904 -17.001 -1.378 1.00 89.56 234 SER A C 1
ATOM 1856 O O . SER A 1 234 ? 15.076 -16.264 -2.351 1.00 89.56 234 SER A O 1
ATOM 1858 N N . ASP A 1 235 ? 14.417 -18.237 -1.499 1.00 90.81 235 ASP A N 1
ATOM 1859 C CA . ASP A 1 235 ? 14.053 -18.835 -2.792 1.00 90.81 235 ASP A CA 1
ATOM 1860 C C . ASP A 1 235 ? 12.884 -18.112 -3.489 1.00 90.81 235 ASP A C 1
ATOM 1862 O O . ASP A 1 235 ? 12.712 -18.245 -4.697 1.00 90.81 235 ASP A O 1
ATOM 1866 N N . TRP A 1 236 ? 12.105 -17.304 -2.761 1.00 94.81 236 TRP A N 1
ATOM 1867 C CA . TRP A 1 236 ? 10.959 -16.566 -3.305 1.00 94.81 236 TRP A CA 1
ATOM 1868 C C . TRP A 1 236 ? 11.370 -15.521 -4.339 1.00 94.81 236 TRP A C 1
ATOM 1870 O O . TRP A 1 236 ? 10.705 -15.344 -5.353 1.00 94.81 236 TRP A O 1
ATOM 1880 N N . GLU A 1 237 ? 12.480 -14.832 -4.095 1.00 95.50 237 GLU A N 1
ATOM 1881 C CA . GLU A 1 237 ? 12.976 -13.786 -4.989 1.00 95.50 237 GLU A CA 1
ATOM 1882 C C . GLU A 1 237 ? 13.633 -14.388 -6.229 1.00 95.50 237 GLU A C 1
ATOM 1884 O O . GLU A 1 237 ? 13.533 -13.825 -7.317 1.00 95.50 237 GLU A O 1
ATOM 1889 N N . ALA A 1 238 ? 14.283 -15.545 -6.069 1.00 95.00 238 ALA A N 1
ATOM 1890 C CA . ALA A 1 238 ? 14.809 -16.313 -7.187 1.00 95.00 238 ALA A CA 1
ATOM 1891 C C . ALA A 1 238 ? 13.666 -16.828 -8.075 1.00 95.00 238 ALA A C 1
ATOM 1893 O O . ALA A 1 238 ? 13.748 -16.723 -9.298 1.00 95.00 238 ALA A O 1
ATOM 1894 N N . GLU A 1 239 ? 12.584 -17.318 -7.466 1.00 96.75 239 GLU A N 1
ATOM 1895 C CA . GLU A 1 239 ? 11.399 -17.759 -8.197 1.00 96.75 239 GLU A CA 1
ATOM 1896 C C . GLU A 1 239 ? 10.712 -16.596 -8.920 1.00 96.75 239 GLU A C 1
ATOM 1898 O O . GLU A 1 239 ? 10.435 -16.692 -10.115 1.00 96.75 239 GLU A O 1
ATOM 1903 N N . PHE A 1 240 ? 10.535 -15.452 -8.258 1.00 97.81 240 PHE A N 1
ATOM 1904 C CA . PHE A 1 240 ? 9.987 -14.273 -8.924 1.00 97.81 240 PHE A CA 1
ATOM 1905 C C . PHE A 1 240 ? 10.874 -13.793 -10.075 1.00 97.81 240 PHE A C 1
ATOM 1907 O O . PHE A 1 240 ? 10.371 -13.459 -11.147 1.00 97.81 240 PHE A O 1
ATOM 1914 N N . ALA A 1 241 ? 12.199 -13.803 -9.893 1.00 97.62 241 ALA A N 1
ATOM 1915 C CA . ALA A 1 241 ? 13.134 -13.449 -10.951 1.00 97.62 241 ALA A CA 1
ATOM 1916 C C . ALA A 1 241 ? 12.995 -14.378 -12.168 1.00 97.62 241 ALA A C 1
ATOM 1918 O O . ALA A 1 241 ? 12.983 -13.884 -13.294 1.00 97.62 241 ALA A O 1
ATOM 1919 N N . ARG A 1 242 ? 12.815 -15.690 -11.956 1.00 97.06 242 ARG A N 1
ATOM 1920 C CA . ARG A 1 242 ? 12.530 -16.660 -13.025 1.00 97.06 242 ARG A CA 1
ATOM 1921 C C . ARG A 1 242 ? 11.233 -16.322 -13.765 1.00 97.06 242 ARG A C 1
ATOM 1923 O O . ARG A 1 242 ? 11.218 -16.309 -14.998 1.00 97.06 242 ARG A O 1
ATOM 1930 N N . VAL A 1 243 ? 10.154 -16.060 -13.028 1.00 97.94 243 VAL A N 1
ATOM 1931 C CA . VAL A 1 243 ? 8.831 -15.741 -13.591 1.00 97.94 243 VAL A CA 1
ATOM 1932 C C . VAL A 1 243 ? 8.887 -14.446 -14.404 1.00 97.94 243 VAL A C 1
ATOM 1934 O O . VAL A 1 243 ? 8.585 -14.456 -15.597 1.00 97.94 243 VAL A O 1
ATOM 1937 N N . ALA A 1 244 ? 9.363 -13.349 -13.812 1.00 97.94 244 ALA A N 1
ATOM 1938 C CA . ALA A 1 244 ? 9.435 -12.052 -14.480 1.00 97.94 244 ALA A CA 1
ATOM 1939 C C . ALA A 1 244 ? 10.336 -12.088 -15.727 1.00 97.94 244 ALA A C 1
ATOM 1941 O O . ALA A 1 244 ? 9.977 -11.560 -16.777 1.00 97.94 244 ALA A O 1
ATOM 1942 N N . GLU A 1 245 ? 11.498 -12.739 -15.647 1.00 97.44 245 GLU A N 1
ATOM 1943 C CA . GLU A 1 245 ? 12.458 -12.791 -16.752 1.00 97.44 245 GLU A CA 1
ATOM 1944 C C . GLU A 1 245 ? 11.977 -13.636 -17.943 1.00 97.44 245 GLU A C 1
ATOM 1946 O O . GLU A 1 245 ? 12.294 -13.329 -19.101 1.00 97.44 245 GLU A O 1
ATOM 1951 N N . SER A 1 246 ? 11.210 -14.696 -17.669 1.00 97.06 246 SER A N 1
ATOM 1952 C CA . SER A 1 246 ? 10.651 -15.582 -18.696 1.00 97.06 246 SER A CA 1
ATOM 1953 C C . SER A 1 246 ? 9.401 -15.014 -19.374 1.00 97.06 246 SER A C 1
ATOM 1955 O O . SER A 1 246 ? 9.116 -15.382 -20.517 1.00 97.06 246 SER A O 1
ATOM 1957 N N . HIS A 1 247 ? 8.698 -14.077 -18.732 1.00 97.56 247 HIS A N 1
ATOM 1958 C CA . HIS A 1 247 ? 7.450 -13.540 -19.258 1.00 97.56 247 HIS A CA 1
ATOM 1959 C C . HIS A 1 247 ? 7.665 -12.652 -20.508 1.00 97.56 247 HIS A C 1
ATOM 1961 O O . HIS A 1 247 ? 8.476 -11.713 -20.486 1.00 97.56 247 HIS A O 1
ATOM 1967 N N . PRO A 1 248 ? 6.926 -12.876 -21.616 1.00 96.25 248 PRO A N 1
ATOM 1968 C CA . PRO A 1 248 ? 7.140 -12.158 -22.876 1.00 96.25 248 PRO A CA 1
ATOM 1969 C C . PRO A 1 248 ? 6.786 -10.667 -22.802 1.00 96.25 248 PRO A C 1
ATOM 1971 O O . PRO A 1 248 ? 7.418 -9.864 -23.482 1.00 96.25 248 PRO A O 1
ATOM 1974 N N . ARG A 1 249 ? 5.812 -10.290 -21.963 1.00 96.44 249 ARG A N 1
ATOM 1975 C CA . ARG A 1 249 ? 5.395 -8.887 -21.756 1.00 96.44 249 ARG A CA 1
ATOM 1976 C C . ARG A 1 249 ? 6.281 -8.103 -20.790 1.00 96.44 249 ARG A C 1
ATOM 1978 O O . ARG A 1 249 ? 6.119 -6.894 -20.671 1.00 96.44 249 ARG A O 1
ATOM 1985 N N . VAL A 1 250 ? 7.204 -8.755 -20.084 1.00 98.00 250 VAL A N 1
ATOM 1986 C CA . VAL A 1 250 ? 8.141 -8.038 -19.210 1.00 98.00 250 VAL A CA 1
ATOM 1987 C C . VAL A 1 250 ? 9.250 -7.455 -20.074 1.00 98.00 250 VAL A C 1
ATOM 1989 O O . VAL A 1 250 ? 9.998 -8.189 -20.713 1.00 98.00 250 VAL A O 1
ATOM 1992 N N . LEU A 1 251 ? 9.364 -6.135 -20.111 1.00 97.44 251 LEU A N 1
ATOM 1993 C CA . LEU A 1 251 ? 10.406 -5.434 -20.857 1.00 97.44 251 LEU A CA 1
ATOM 1994 C C . LEU A 1 251 ? 11.720 -5.436 -20.083 1.00 97.44 251 LEU A C 1
ATOM 1996 O O . LEU A 1 251 ? 12.773 -5.738 -20.639 1.00 97.44 251 LEU A O 1
ATOM 2000 N N . SER A 1 252 ? 11.647 -5.126 -18.792 1.00 97.62 252 SER A N 1
ATOM 2001 C CA . SER A 1 252 ? 12.794 -5.136 -17.895 1.00 97.62 252 SER A CA 1
ATOM 2002 C C . SER A 1 252 ? 12.360 -5.378 -16.454 1.00 97.62 252 SER A C 1
ATOM 2004 O O . SER A 1 252 ? 11.192 -5.197 -16.108 1.00 97.62 252 SER A O 1
ATOM 2006 N N . TYR A 1 253 ? 13.290 -5.799 -15.604 1.00 98.00 253 TYR A N 1
ATOM 2007 C CA . TYR A 1 253 ? 13.039 -5.956 -14.177 1.00 98.00 253 TYR A CA 1
ATOM 2008 C C . TYR A 1 253 ? 14.320 -5.789 -13.363 1.00 98.00 253 TYR A C 1
ATOM 2010 O O . TYR A 1 253 ? 15.432 -5.973 -13.862 1.00 98.00 253 TYR A O 1
ATOM 2018 N N . VAL A 1 254 ? 14.174 -5.433 -12.090 1.00 96.81 254 VAL A N 1
ATOM 2019 C CA . VAL A 1 254 ? 15.304 -5.286 -11.171 1.00 96.81 254 VAL A CA 1
ATOM 2020 C C . VAL A 1 254 ? 14.855 -5.514 -9.728 1.00 96.81 254 VAL A C 1
ATOM 2022 O O . VAL A 1 254 ? 13.772 -5.073 -9.344 1.00 96.81 254 VAL A O 1
ATOM 2025 N N . LYS A 1 255 ? 15.690 -6.176 -8.914 1.00 95.88 255 LYS A N 1
ATOM 2026 C CA . LYS A 1 255 ? 15.521 -6.180 -7.451 1.00 95.88 255 LYS A CA 1
ATOM 2027 C C . LYS A 1 255 ? 15.947 -4.819 -6.908 1.00 95.88 255 LYS A C 1
ATOM 2029 O O . LYS A 1 255 ? 16.999 -4.307 -7.291 1.00 95.88 255 LYS A O 1
ATOM 2034 N N . ASN A 1 256 ? 15.186 -4.252 -5.985 1.00 93.62 256 ASN A N 1
ATOM 2035 C CA . ASN A 1 256 ? 15.459 -2.981 -5.319 1.00 93.62 256 ASN A CA 1
ATOM 2036 C C . ASN A 1 256 ? 16.602 -3.078 -4.291 1.00 93.62 256 ASN A C 1
ATOM 2038 O O . ASN A 1 256 ? 16.486 -2.707 -3.125 1.00 93.62 256 ASN A O 1
ATOM 2042 N N . GLN A 1 257 ? 17.750 -3.584 -4.729 1.00 90.06 257 GLN A N 1
ATOM 2043 C CA . GLN A 1 257 ? 18.952 -3.716 -3.927 1.00 90.06 257 GLN A CA 1
ATOM 2044 C C . GLN A 1 257 ? 19.930 -2.614 -4.337 1.00 90.06 257 GLN A C 1
ATOM 2046 O O . GLN A 1 257 ? 20.495 -2.643 -5.428 1.00 90.06 257 GLN A O 1
ATOM 2051 N N . GLY A 1 258 ? 20.130 -1.626 -3.464 1.00 83.94 258 GLY A N 1
ATOM 2052 C CA . GLY A 1 258 ? 21.040 -0.508 -3.740 1.00 83.94 258 GLY A CA 1
ATOM 2053 C C . GLY A 1 258 ? 20.501 0.537 -4.727 1.00 83.94 258 GLY A C 1
ATOM 2054 O O . GLY A 1 258 ? 21.271 1.393 -5.153 1.00 83.94 258 GLY A O 1
ATOM 2055 N N . LEU A 1 259 ? 19.205 0.498 -5.073 1.00 86.00 259 LEU A N 1
ATOM 2056 C CA . LEU A 1 259 ? 18.549 1.542 -5.880 1.00 86.00 259 LEU A CA 1
ATOM 2057 C C . LEU A 1 259 ? 18.082 2.735 -5.046 1.00 86.00 259 LEU A C 1
ATOM 2059 O O . LEU A 1 259 ? 18.006 3.845 -5.564 1.00 86.00 259 LEU A O 1
ATOM 2063 N N . GLY A 1 260 ? 17.756 2.506 -3.771 1.00 82.12 260 GLY A N 1
ATOM 2064 C CA . GLY A 1 260 ? 17.239 3.549 -2.887 1.00 82.12 260 GLY A CA 1
ATOM 2065 C C . GLY A 1 260 ? 15.781 3.928 -3.158 1.00 82.12 260 GLY A C 1
ATOM 2066 O O . GLY A 1 260 ? 15.369 5.015 -2.760 1.00 82.12 260 GLY A O 1
ATOM 2067 N N . LEU A 1 261 ? 14.989 3.061 -3.811 1.00 86.50 261 LEU A N 1
ATOM 2068 C CA . LEU A 1 261 ? 13.540 3.252 -3.855 1.00 86.50 261 LEU A CA 1
ATOM 2069 C C . LEU A 1 261 ? 12.970 2.931 -2.469 1.00 86.50 261 LEU A C 1
ATOM 2071 O O . LEU A 1 261 ? 12.768 1.770 -2.115 1.00 86.50 261 LEU A O 1
ATOM 2075 N N . GLU A 1 262 ? 12.747 3.981 -1.686 1.00 84.38 262 GLU A N 1
ATOM 2076 C CA . GLU A 1 262 ? 12.210 3.910 -0.331 1.00 84.38 262 GLU A CA 1
ATOM 2077 C C . GLU A 1 262 ? 10.859 4.622 -0.268 1.00 84.38 262 GLU A C 1
ATOM 2079 O O . GLU A 1 262 ? 10.720 5.776 -0.678 1.00 84.38 262 GLU A O 1
ATOM 2084 N N . VAL A 1 263 ? 9.864 3.951 0.302 1.00 82.06 263 VAL A N 1
ATOM 2085 C CA . VAL A 1 263 ? 8.527 4.501 0.508 1.00 82.06 263 VAL A CA 1
ATOM 2086 C C . VAL A 1 263 ? 8.324 4.757 2.001 1.00 82.06 263 VAL A C 1
ATOM 2088 O O . VAL A 1 263 ? 8.334 3.811 2.795 1.00 82.06 263 VAL A O 1
ATOM 2091 N N . PRO A 1 264 ? 8.172 6.018 2.441 1.00 78.50 264 PRO A N 1
ATOM 2092 C CA . PRO A 1 264 ? 7.877 6.304 3.836 1.00 78.50 264 PRO A CA 1
ATOM 2093 C C . PRO A 1 264 ? 6.461 5.832 4.179 1.00 78.50 264 PRO A C 1
ATOM 2095 O O . PRO A 1 264 ? 5.513 6.106 3.447 1.00 78.50 264 PRO A O 1
ATOM 2098 N N . TYR A 1 265 ? 6.317 5.152 5.314 1.00 76.75 265 TYR A N 1
ATOM 2099 C CA . TYR A 1 265 ? 5.027 4.697 5.829 1.00 76.75 265 TYR A CA 1
ATOM 2100 C C . TYR A 1 265 ? 4.960 4.803 7.353 1.00 76.75 265 TYR A C 1
ATOM 2102 O O . TYR A 1 265 ? 5.961 5.077 8.021 1.00 76.75 265 TYR A O 1
ATOM 2110 N N . LEU A 1 266 ? 3.768 4.600 7.909 1.00 68.81 266 LEU A N 1
ATOM 2111 C CA . LEU A 1 266 ? 3.539 4.542 9.349 1.00 68.81 266 LEU A CA 1
ATOM 2112 C C . LEU A 1 266 ? 3.154 3.119 9.751 1.00 68.81 266 LEU A C 1
ATOM 2114 O O . LEU A 1 266 ? 2.289 2.513 9.127 1.00 68.81 266 LEU A O 1
ATOM 2118 N N . THR A 1 267 ? 3.754 2.625 10.832 1.00 70.94 267 THR A N 1
ATOM 2119 C CA . THR A 1 267 ? 3.239 1.475 11.587 1.00 70.94 267 THR A CA 1
ATOM 2120 C C . THR A 1 267 ? 2.698 2.004 12.906 1.00 70.94 267 THR A C 1
ATOM 2122 O O . THR A 1 267 ? 3.469 2.439 13.769 1.00 70.94 267 THR A O 1
ATOM 2125 N N . GLY A 1 268 ? 1.370 2.049 13.037 1.00 72.12 268 GLY A N 1
ATOM 2126 C CA . GLY A 1 268 ? 0.708 2.804 14.102 1.00 72.12 268 GLY A CA 1
ATOM 2127 C C . GLY A 1 268 ? 1.101 4.285 14.043 1.00 72.12 268 GLY A C 1
ATOM 2128 O O . GLY A 1 268 ? 0.739 4.998 13.111 1.00 72.12 268 GLY A O 1
ATOM 2129 N N . SER A 1 269 ? 1.872 4.750 15.027 1.00 67.56 269 SER A N 1
ATOM 2130 C CA . SER A 1 269 ? 2.405 6.122 15.087 1.00 67.56 269 SER A CA 1
ATOM 2131 C C . SER A 1 269 ? 3.899 6.234 14.758 1.00 67.56 269 SER A C 1
ATOM 2133 O O . SER A 1 269 ? 4.446 7.336 14.771 1.00 67.56 269 SER A O 1
ATOM 2135 N N . THR A 1 270 ? 4.572 5.121 14.448 1.00 73.19 270 THR A N 1
ATOM 2136 C CA . THR A 1 270 ? 6.020 5.099 14.202 1.00 73.19 270 THR A CA 1
ATOM 2137 C C . THR A 1 270 ? 6.332 5.238 12.709 1.00 73.19 270 THR A C 1
ATOM 2139 O O . THR A 1 270 ? 5.932 4.363 11.934 1.00 73.19 270 THR A O 1
ATOM 2142 N N . PRO A 1 271 ? 7.089 6.271 12.288 1.00 74.38 271 PRO A N 1
ATOM 2143 C CA . PRO A 1 271 ? 7.590 6.381 10.922 1.00 74.38 271 PRO A CA 1
ATOM 2144 C C . PRO A 1 271 ? 8.572 5.264 10.583 1.00 74.38 271 PRO A C 1
ATOM 2146 O O . PRO A 1 271 ? 9.499 4.976 11.343 1.00 74.38 271 PRO A O 1
ATOM 2149 N N . ARG A 1 272 ? 8.384 4.656 9.416 1.00 79.44 272 ARG A N 1
ATOM 2150 C CA . ARG A 1 272 ? 9.237 3.603 8.867 1.00 79.44 272 ARG A CA 1
ATOM 2151 C C . ARG A 1 272 ? 9.479 3.828 7.380 1.00 79.44 272 ARG A C 1
ATOM 2153 O O . ARG A 1 272 ? 8.825 4.643 6.732 1.00 79.44 272 ARG A O 1
ATOM 2160 N N . LYS A 1 273 ? 10.447 3.088 6.847 1.00 82.44 273 LYS A N 1
ATOM 2161 C CA . LYS A 1 273 ? 10.767 3.047 5.421 1.00 82.44 273 LYS A CA 1
ATOM 2162 C C . LYS A 1 273 ? 10.485 1.653 4.890 1.00 82.44 273 LYS A C 1
ATOM 2164 O O . LYS A 1 273 ? 10.933 0.666 5.473 1.00 82.44 273 LYS A O 1
ATOM 2169 N N . TYR A 1 274 ? 9.692 1.588 3.836 1.00 86.12 274 TYR A N 1
ATOM 2170 C CA . TYR A 1 274 ? 9.406 0.383 3.083 1.00 86.12 274 TYR A CA 1
ATOM 2171 C C . TYR A 1 274 ? 10.327 0.344 1.866 1.00 86.12 274 TYR A C 1
ATOM 2173 O O . TYR A 1 274 ? 10.419 1.325 1.132 1.00 86.12 274 TYR A O 1
ATOM 2181 N N . LEU A 1 275 ? 11.035 -0.767 1.689 1.00 91.06 275 LEU A N 1
ATOM 2182 C CA . LEU A 1 275 ? 11.824 -1.047 0.499 1.00 91.06 275 LEU A CA 1
ATOM 2183 C C . LEU A 1 275 ? 11.117 -2.206 -0.215 1.00 91.06 275 LEU A C 1
ATOM 2185 O O . LEU A 1 275 ? 11.199 -3.315 0.308 1.00 91.06 275 LEU A O 1
ATOM 2189 N N . PRO A 1 276 ? 10.393 -1.961 -1.324 1.00 93.62 276 PRO A N 1
ATOM 2190 C CA . PRO A 1 276 ? 9.776 -3.037 -2.099 1.00 93.62 276 PRO A CA 1
ATOM 2191 C C . PRO A 1 276 ? 10.830 -3.948 -2.709 1.00 93.62 276 PRO A C 1
ATOM 2193 O O . PRO A 1 276 ? 11.931 -3.472 -2.969 1.00 93.62 276 PRO A O 1
ATOM 2196 N N . ASP A 1 277 ? 10.489 -5.201 -3.001 1.00 95.69 277 ASP A N 1
ATOM 2197 C CA . ASP A 1 277 ? 11.459 -6.173 -3.514 1.00 95.69 277 ASP A CA 1
ATOM 2198 C C . ASP A 1 277 ? 11.863 -5.907 -4.966 1.00 95.69 277 ASP A C 1
ATOM 2200 O O . ASP A 1 277 ? 13.055 -5.873 -5.275 1.00 95.69 277 ASP A O 1
ATOM 2204 N N . PHE A 1 278 ? 10.904 -5.692 -5.870 1.00 97.50 278 PHE A N 1
ATOM 2205 C CA . PHE A 1 278 ? 11.174 -5.569 -7.305 1.00 97.50 278 PHE A CA 1
ATOM 2206 C C . PHE A 1 278 ? 10.458 -4.393 -7.965 1.00 97.50 278 PHE A C 1
ATOM 2208 O O . PHE A 1 278 ? 9.393 -3.945 -7.539 1.00 97.50 278 PHE A O 1
ATOM 2215 N N . ILE A 1 279 ? 11.047 -3.934 -9.068 1.00 97.19 279 ILE A N 1
ATOM 2216 C CA . ILE A 1 279 ? 10.409 -3.054 -10.047 1.00 97.19 279 ILE A CA 1
ATOM 2217 C C . ILE A 1 279 ? 10.432 -3.791 -11.384 1.00 97.19 279 ILE A C 1
ATOM 2219 O O . ILE A 1 279 ? 11.493 -4.245 -11.820 1.00 97.19 279 ILE A O 1
ATOM 2223 N N . VAL A 1 280 ? 9.275 -3.902 -12.030 1.00 98.19 280 VAL A N 1
ATOM 2224 C CA . VAL A 1 280 ? 9.097 -4.580 -13.317 1.00 98.19 280 VAL A CA 1
ATOM 2225 C C . VAL A 1 280 ? 8.474 -3.610 -14.310 1.00 98.19 280 VAL A C 1
ATOM 2227 O O . VAL A 1 280 ? 7.475 -2.971 -14.003 1.00 98.19 280 VAL A O 1
ATOM 2230 N N . GLN A 1 281 ? 9.040 -3.498 -15.507 1.00 97.75 281 GLN A N 1
ATOM 2231 C CA . GLN A 1 281 ? 8.420 -2.769 -16.609 1.00 97.75 281 GLN A CA 1
ATOM 2232 C C . GLN A 1 281 ? 7.641 -3.738 -17.487 1.00 97.75 281 GLN A C 1
ATOM 2234 O O . GLN A 1 281 ? 8.215 -4.675 -18.043 1.00 97.75 281 GLN A O 1
ATOM 2239 N N . ILE A 1 282 ? 6.341 -3.501 -17.616 1.00 97.75 282 ILE A N 1
ATOM 2240 C CA . ILE A 1 282 ? 5.407 -4.359 -18.342 1.00 97.75 282 ILE A CA 1
ATOM 2241 C C . ILE A 1 282 ? 4.912 -3.623 -19.585 1.00 97.75 282 ILE A C 1
ATOM 2243 O O . ILE A 1 282 ? 4.476 -2.474 -19.510 1.00 97.75 282 ILE A O 1
ATOM 2247 N N . ASP A 1 283 ? 4.961 -4.305 -20.724 1.00 96.62 283 ASP A N 1
ATOM 2248 C CA . ASP A 1 283 ? 4.206 -3.936 -21.916 1.00 96.62 283 ASP A CA 1
ATOM 2249 C C . ASP A 1 283 ? 2.758 -4.421 -21.769 1.00 96.62 283 ASP A C 1
ATOM 2251 O O . ASP A 1 283 ? 2.453 -5.591 -22.004 1.00 96.62 283 ASP A O 1
ATOM 2255 N N . ASP A 1 284 ? 1.864 -3.517 -21.376 1.00 94.19 284 ASP A N 1
ATOM 2256 C CA . ASP A 1 284 ? 0.420 -3.762 -21.324 1.00 94.19 284 ASP A CA 1
ATOM 2257 C C . ASP A 1 284 ? -0.298 -3.321 -22.619 1.00 94.19 284 ASP A C 1
ATOM 2259 O O . ASP A 1 284 ? -1.523 -3.217 -22.659 1.00 94.19 284 ASP A O 1
ATOM 2263 N N . GLY A 1 285 ? 0.455 -3.054 -23.694 1.00 92.62 285 GLY A N 1
ATOM 2264 C CA . GLY A 1 285 ? -0.069 -2.649 -24.998 1.00 92.62 285 GLY A CA 1
ATOM 2265 C C . GLY A 1 285 ? -0.523 -1.191 -25.092 1.00 92.62 285 GLY A C 1
ATOM 2266 O O . GLY A 1 285 ? -1.053 -0.795 -26.134 1.00 92.62 285 GLY A O 1
ATOM 2267 N N . ARG A 1 286 ? -0.337 -0.376 -24.044 1.00 93.06 286 ARG A N 1
ATOM 2268 C CA . ARG A 1 286 ? -0.678 1.051 -24.096 1.00 93.06 286 ARG A CA 1
ATOM 2269 C C . ARG A 1 286 ? 0.404 1.879 -24.778 1.00 93.06 286 ARG A C 1
ATOM 2271 O O . ARG A 1 286 ? 1.594 1.562 -24.762 1.00 93.06 286 ARG A O 1
ATOM 2278 N N . VAL A 1 287 ? -0.045 2.980 -25.369 1.00 93.44 287 VAL A N 1
ATOM 2279 C CA . VAL A 1 287 ? 0.798 3.942 -26.076 1.00 93.44 287 VAL A CA 1
ATOM 2280 C C . VAL A 1 287 ? 0.533 5.356 -25.578 1.00 93.44 287 VAL A C 1
ATOM 2282 O O . VAL A 1 287 ? -0.579 5.671 -25.148 1.00 93.44 287 VAL A O 1
ATOM 2285 N N . THR A 1 288 ? 1.549 6.213 -25.654 1.00 91.12 288 THR A N 1
ATOM 2286 C CA . THR A 1 288 ? 1.423 7.637 -25.330 1.00 91.12 288 THR A CA 1
ATOM 2287 C C . THR A 1 288 ? 0.587 8.365 -26.388 1.00 91.12 288 THR A C 1
ATOM 2289 O O . THR A 1 288 ? 0.301 7.827 -27.462 1.00 91.12 288 THR A O 1
ATOM 2292 N N . ALA A 1 289 ? 0.219 9.623 -26.125 1.00 88.75 289 ALA A N 1
ATOM 2293 C CA . ALA A 1 289 ? -0.490 10.460 -27.099 1.00 88.75 289 ALA A CA 1
ATOM 2294 C C . ALA A 1 289 ? 0.303 10.648 -28.410 1.00 88.75 289 ALA A C 1
ATOM 2296 O O . ALA A 1 289 ? -0.278 10.825 -29.479 1.00 88.75 289 ALA A O 1
ATOM 2297 N N . GLU A 1 290 ? 1.631 10.566 -28.334 1.00 91.31 290 GLU A N 1
ATOM 2298 C CA . GLU A 1 290 ? 2.566 10.650 -29.456 1.00 91.31 290 GLU A CA 1
ATOM 2299 C C . GLU A 1 290 ? 2.769 9.303 -30.176 1.00 91.31 290 GLU A C 1
ATOM 2301 O O . GLU A 1 290 ? 3.519 9.234 -31.149 1.00 91.31 290 GLU A O 1
ATOM 2306 N N . GLY A 1 291 ? 2.113 8.232 -29.716 1.00 89.94 291 GLY A N 1
ATOM 2307 C CA . GLY A 1 291 ? 2.177 6.896 -30.313 1.00 89.94 291 GLY A CA 1
ATOM 2308 C C . GLY A 1 291 ? 3.415 6.077 -29.933 1.00 89.94 291 GLY A C 1
ATOM 2309 O O . GLY A 1 291 ? 3.671 5.050 -30.561 1.00 89.94 291 GLY A O 1
ATOM 2310 N N . GLY A 1 292 ? 4.192 6.511 -28.936 1.00 91.88 292 GLY A N 1
ATOM 2311 C CA . GLY A 1 292 ? 5.292 5.722 -28.372 1.00 91.88 292 GLY A CA 1
ATOM 2312 C C . GLY A 1 292 ? 4.794 4.661 -27.381 1.00 91.88 292 GLY A C 1
ATOM 2313 O O . GLY A 1 292 ? 3.668 4.777 -26.903 1.00 91.88 292 GLY A O 1
ATOM 2314 N N . PRO A 1 293 ? 5.602 3.638 -27.043 1.00 92.62 293 PRO A N 1
ATOM 2315 C CA . PRO A 1 293 ? 5.242 2.681 -25.998 1.00 92.62 293 PRO A CA 1
ATOM 2316 C C . PRO A 1 293 ? 5.112 3.391 -24.645 1.00 92.62 293 PRO A C 1
ATOM 2318 O O . PRO A 1 293 ? 5.977 4.186 -24.278 1.00 92.62 293 PRO A O 1
ATOM 2321 N N . ASP A 1 294 ? 4.054 3.080 -23.899 1.00 94.50 294 ASP A N 1
ATOM 2322 C CA . ASP A 1 294 ? 3.806 3.609 -22.557 1.00 94.50 294 ASP A CA 1
ATOM 2323 C C . ASP A 1 294 ? 3.800 2.450 -21.553 1.00 94.50 294 ASP A C 1
ATOM 2325 O O . ASP A 1 294 ? 2.728 1.963 -21.218 1.00 94.50 294 ASP A O 1
ATOM 2329 N N . PRO A 1 295 ? 4.956 1.921 -21.121 1.00 95.94 295 PRO A N 1
ATOM 2330 C CA . PRO A 1 295 ? 4.996 0.750 -20.250 1.00 95.94 295 PRO A CA 1
ATOM 2331 C C . PRO A 1 295 ? 4.521 1.054 -18.824 1.00 95.94 295 PRO A C 1
ATOM 2333 O O . PRO A 1 295 ? 4.705 2.154 -18.296 1.00 95.94 295 PRO A O 1
ATOM 2336 N N . LEU A 1 296 ? 3.969 0.038 -18.163 1.00 97.25 296 LEU A N 1
ATOM 2337 C CA . LEU A 1 296 ? 3.589 0.092 -16.754 1.00 97.25 296 LEU A CA 1
ATOM 2338 C C . LEU A 1 296 ? 4.781 -0.279 -15.862 1.00 97.25 296 LEU A C 1
ATOM 2340 O O . LEU A 1 296 ? 5.358 -1.353 -16.017 1.00 97.25 296 LEU A O 1
ATOM 2344 N N . ASN A 1 297 ? 5.110 0.566 -14.884 1.00 97.25 297 ASN A N 1
ATOM 2345 C CA . ASN A 1 297 ? 6.052 0.229 -13.818 1.00 97.25 297 ASN A CA 1
ATOM 2346 C C . ASN A 1 297 ? 5.293 -0.466 -12.675 1.00 97.25 297 ASN A C 1
ATOM 2348 O O . ASN A 1 297 ? 4.547 0.162 -11.924 1.00 97.25 297 ASN A O 1
ATOM 2352 N N . LEU A 1 298 ? 5.470 -1.773 -12.538 1.00 97.94 298 LEU A N 1
ATOM 2353 C CA . LEU A 1 298 ? 4.890 -2.568 -11.466 1.00 97.94 298 LEU A CA 1
ATOM 2354 C C . LEU A 1 298 ? 5.895 -2.704 -10.319 1.00 97.94 298 LEU A C 1
ATOM 2356 O O . LEU A 1 298 ? 6.965 -3.289 -10.486 1.00 97.94 298 LEU A O 1
ATOM 2360 N N . VAL A 1 299 ? 5.538 -2.188 -9.144 1.00 97.69 299 VAL A N 1
ATOM 2361 C CA . VAL A 1 299 ? 6.247 -2.488 -7.896 1.00 97.69 299 VAL A CA 1
ATOM 2362 C C . VAL A 1 299 ? 5.732 -3.816 -7.361 1.00 97.69 299 VAL A C 1
ATOM 2364 O O . VAL A 1 299 ? 4.518 -4.002 -7.251 1.00 97.69 299 VAL A O 1
ATOM 2367 N N . VAL A 1 300 ? 6.644 -4.725 -7.028 1.00 97.69 300 VAL A N 1
ATOM 2368 C CA . VAL A 1 300 ? 6.300 -6.066 -6.555 1.00 97.69 300 VAL A CA 1
ATOM 2369 C C . VAL A 1 300 ? 6.919 -6.344 -5.192 1.00 97.69 300 VAL A C 1
ATOM 2371 O O . VAL A 1 300 ? 8.113 -6.122 -4.993 1.00 97.69 300 VAL A O 1
ATOM 2374 N N . GLU A 1 301 ? 6.095 -6.868 -4.287 1.00 96.31 301 GLU A N 1
ATOM 2375 C CA . GLU A 1 301 ? 6.502 -7.490 -3.023 1.00 96.31 301 GLU A CA 1
ATOM 2376 C C . GLU A 1 301 ? 6.303 -9.009 -3.110 1.00 96.31 301 GLU A C 1
ATOM 2378 O O . GLU A 1 301 ? 5.241 -9.478 -3.533 1.00 96.31 301 GLU A O 1
ATOM 2383 N N . VAL A 1 302 ? 7.287 -9.788 -2.663 1.00 94.12 302 VAL A N 1
ATOM 2384 C CA . VAL A 1 302 ? 7.187 -11.246 -2.555 1.00 94.12 302 VAL A CA 1
ATOM 2385 C C . VAL A 1 302 ? 7.390 -11.677 -1.108 1.00 94.12 302 VAL A C 1
ATOM 2387 O O . VAL A 1 302 ? 8.449 -11.494 -0.514 1.00 94.12 302 VAL A O 1
ATOM 2390 N N . LYS A 1 303 ? 6.362 -12.269 -0.490 1.00 88.12 303 LYS A N 1
ATOM 2391 C CA . LYS A 1 303 ? 6.445 -12.619 0.934 1.00 88.12 303 LYS A CA 1
ATOM 2392 C C . LYS A 1 303 ? 5.570 -13.806 1.294 1.00 88.12 303 LYS A C 1
ATOM 2394 O O . LYS A 1 303 ? 4.372 -13.795 1.050 1.00 88.12 303 LYS A O 1
ATOM 2399 N N . GLY A 1 304 ? 6.148 -14.793 1.980 1.00 84.69 304 GLY A N 1
ATOM 2400 C CA . GLY A 1 304 ? 5.391 -15.966 2.431 1.00 84.69 304 GLY A CA 1
ATOM 2401 C C . GLY A 1 304 ? 4.463 -15.710 3.618 1.00 84.69 304 GLY A C 1
ATOM 2402 O O . GLY A 1 304 ? 3.344 -16.211 3.643 1.00 84.69 304 GLY A O 1
ATOM 2403 N N . TYR A 1 305 ? 4.899 -14.925 4.608 1.00 84.56 305 TYR A N 1
ATOM 2404 C CA . TYR A 1 305 ? 4.071 -14.598 5.773 1.00 84.56 305 TYR A CA 1
ATOM 2405 C C . TYR A 1 305 ? 3.595 -13.147 5.740 1.00 84.56 305 TYR A C 1
ATOM 2407 O O . TYR A 1 305 ? 4.398 -12.207 5.745 1.00 84.56 305 TYR A O 1
ATOM 2415 N N . ARG A 1 306 ? 2.272 -12.975 5.771 1.00 86.31 306 ARG A N 1
ATOM 2416 C CA . ARG A 1 306 ? 1.601 -11.679 5.679 1.00 86.31 306 ARG A CA 1
ATOM 2417 C C . ARG A 1 306 ? 1.059 -11.219 7.037 1.00 86.31 306 ARG A C 1
ATOM 2419 O O . ARG A 1 306 ? -0.114 -11.407 7.346 1.00 86.31 306 ARG A O 1
ATOM 2426 N N . GLY A 1 307 ? 1.935 -10.621 7.844 1.00 86.69 307 GLY A N 1
ATOM 2427 C CA . GLY A 1 307 ? 1.582 -9.991 9.122 1.00 86.69 307 GLY A CA 1
ATOM 2428 C C . GLY A 1 307 ? 1.012 -8.572 8.981 1.00 86.69 307 GLY A C 1
ATOM 2429 O O . GLY A 1 307 ? 0.842 -8.058 7.875 1.00 86.69 307 GLY A O 1
ATOM 2430 N N . GLU A 1 308 ? 0.757 -7.907 10.112 1.00 88.19 308 GLU A N 1
ATOM 2431 C CA . GLU A 1 308 ? 0.250 -6.522 10.140 1.00 88.19 308 GLU A CA 1
ATOM 2432 C C . GLU A 1 308 ? 1.200 -5.524 9.454 1.00 88.19 308 GLU A C 1
ATOM 2434 O O . GLU A 1 308 ? 0.735 -4.604 8.782 1.00 88.19 308 GLU A O 1
ATOM 2439 N N . ASP A 1 309 ? 2.521 -5.751 9.528 1.00 86.19 309 ASP A N 1
ATOM 2440 C CA . ASP A 1 309 ? 3.520 -4.923 8.837 1.00 86.19 309 ASP A CA 1
ATOM 2441 C C . ASP A 1 309 ? 3.357 -4.962 7.313 1.00 86.19 309 ASP A C 1
ATOM 2443 O O . ASP A 1 309 ? 3.556 -3.953 6.640 1.00 86.19 309 ASP A O 1
ATOM 2447 N N . ALA A 1 310 ? 2.997 -6.127 6.766 1.00 89.12 310 ALA A N 1
ATOM 2448 C CA . ALA A 1 310 ? 2.803 -6.308 5.334 1.00 89.12 310 ALA A CA 1
ATOM 2449 C C . ALA A 1 310 ? 1.558 -5.551 4.865 1.00 89.12 310 ALA A C 1
ATOM 2451 O O . ALA A 1 310 ? 1.614 -4.816 3.885 1.00 89.12 310 ALA A O 1
ATOM 2452 N N . LYS A 1 311 ? 0.461 -5.632 5.626 1.00 90.81 311 LYS A N 1
ATOM 2453 C CA . LYS A 1 311 ? -0.764 -4.887 5.315 1.00 90.81 311 LYS A CA 1
ATOM 2454 C C . LYS A 1 311 ? -0.546 -3.368 5.368 1.00 90.81 311 LYS A C 1
ATOM 2456 O O . LYS A 1 311 ? -1.122 -2.643 4.565 1.00 90.81 311 LYS A O 1
ATOM 2461 N N . ASP A 1 312 ? 0.260 -2.864 6.308 1.00 86.12 312 ASP A N 1
ATOM 2462 C CA . ASP A 1 312 ? 0.586 -1.427 6.394 1.00 86.12 312 ASP A CA 1
ATOM 2463 C C . ASP A 1 312 ? 1.353 -0.938 5.154 1.00 86.12 312 ASP A C 1
ATOM 2465 O O . ASP A 1 312 ? 1.050 0.129 4.610 1.00 86.12 312 ASP A O 1
ATOM 2469 N N . LYS A 1 313 ? 2.316 -1.735 4.673 1.00 88.94 313 LYS A N 1
ATOM 2470 C CA . LYS A 1 313 ? 3.058 -1.459 3.432 1.00 88.94 313 LYS A CA 1
ATOM 2471 C C . LYS A 1 313 ? 2.125 -1.482 2.222 1.00 88.94 313 LYS A C 1
ATOM 2473 O O . LYS A 1 313 ? 2.107 -0.515 1.462 1.00 88.94 313 LYS A O 1
ATOM 2478 N N . ALA A 1 314 ? 1.297 -2.521 2.105 1.00 90.81 314 ALA A N 1
ATOM 2479 C CA . ALA A 1 314 ? 0.322 -2.673 1.029 1.00 90.81 314 ALA A CA 1
ATOM 2480 C C . ALA A 1 314 ? -0.639 -1.478 0.948 1.00 90.81 314 ALA A C 1
ATOM 2482 O O . ALA A 1 314 ? -0.754 -0.847 -0.104 1.00 90.81 314 ALA A O 1
ATOM 2483 N N . ASN A 1 315 ? -1.258 -1.102 2.073 1.00 85.38 315 ASN A N 1
ATOM 2484 C CA . ASN A 1 315 ? -2.142 0.066 2.159 1.00 85.38 315 ASN A CA 1
ATOM 2485 C C . ASN A 1 315 ? -1.405 1.354 1.791 1.00 85.38 315 ASN A C 1
ATOM 2487 O O . ASN A 1 315 ? -1.930 2.199 1.070 1.00 85.38 315 ASN A O 1
ATOM 2491 N N . THR A 1 316 ? -0.156 1.509 2.235 1.00 83.62 316 THR A N 1
ATOM 2492 C CA . THR A 1 316 ? 0.642 2.684 1.865 1.00 83.62 316 THR A CA 1
ATOM 2493 C C . THR A 1 316 ? 0.823 2.781 0.352 1.00 83.62 316 THR A C 1
ATOM 2495 O O . THR A 1 316 ? 0.631 3.853 -0.228 1.00 83.62 316 THR A O 1
ATOM 2498 N N . MET A 1 317 ? 1.136 1.663 -0.301 1.00 86.75 317 MET A N 1
ATOM 2499 C CA . MET A 1 317 ? 1.304 1.612 -1.749 1.00 86.75 317 MET A CA 1
ATOM 2500 C C . MET A 1 317 ? -0.005 1.890 -2.489 1.00 86.75 317 MET A C 1
ATOM 2502 O O . MET A 1 317 ? -0.033 2.763 -3.358 1.00 86.75 317 MET A O 1
ATOM 2506 N N . ARG A 1 318 ? -1.087 1.191 -2.126 1.00 87.38 318 ARG A N 1
ATOM 2507 C CA . ARG A 1 318 ? -2.380 1.252 -2.826 1.00 87.38 318 ARG A CA 1
ATOM 2508 C C . ARG A 1 318 ? -3.120 2.564 -2.600 1.00 87.38 318 ARG A C 1
ATOM 2510 O O . ARG A 1 318 ? -3.616 3.152 -3.558 1.00 87.38 318 ARG A O 1
ATOM 2517 N N . SER A 1 319 ? -3.184 3.038 -1.359 1.00 77.38 319 SER A N 1
ATOM 2518 C CA . SER A 1 319 ? -4.009 4.194 -1.008 1.00 77.38 319 SER A CA 1
ATOM 2519 C C . SER A 1 319 ? -3.265 5.524 -1.183 1.00 77.38 319 SER A C 1
ATOM 2521 O O . SER A 1 319 ? -3.917 6.543 -1.408 1.00 77.38 319 SER A O 1
ATOM 2523 N N . TYR A 1 320 ? -1.924 5.538 -1.108 1.00 78.62 320 TYR A N 1
ATOM 2524 C CA . TYR A 1 320 ? -1.149 6.787 -1.103 1.00 78.62 320 TYR A CA 1
ATOM 2525 C C . TYR A 1 320 ? -0.067 6.877 -2.180 1.00 78.62 320 TYR A C 1
ATOM 2527 O O . TYR A 1 320 ? -0.092 7.812 -2.979 1.00 78.62 320 TYR A O 1
ATOM 2535 N N . TRP A 1 321 ? 0.898 5.954 -2.204 1.00 84.25 321 TRP A N 1
ATOM 2536 C CA . TRP A 1 321 ? 2.106 6.127 -3.016 1.00 84.25 321 TRP A CA 1
ATOM 2537 C C . TRP A 1 321 ? 1.832 5.988 -4.516 1.00 84.25 321 TRP A C 1
ATOM 2539 O O . TRP A 1 321 ? 2.177 6.896 -5.270 1.00 84.25 321 TRP A O 1
ATOM 2549 N N . VAL A 1 322 ? 1.156 4.914 -4.946 1.00 87.56 322 VAL A N 1
ATOM 2550 C CA . VAL A 1 322 ? 0.819 4.687 -6.363 1.00 87.56 322 VAL A CA 1
ATOM 2551 C C . VAL A 1 322 ? -0.094 5.795 -6.913 1.00 87.56 322 VAL A C 1
ATOM 2553 O O . VAL A 1 322 ? 0.253 6.386 -7.938 1.00 87.56 322 VAL A O 1
ATOM 2556 N N . PRO A 1 323 ? -1.210 6.167 -6.250 1.00 81.56 323 PRO A N 1
ATOM 2557 C CA . PRO A 1 323 ? -2.006 7.313 -6.686 1.00 81.56 323 PRO A CA 1
ATOM 2558 C C . PRO A 1 323 ? -1.187 8.605 -6.705 1.00 81.56 323 PRO A C 1
ATOM 2560 O O . PRO A 1 323 ? -1.277 9.388 -7.647 1.00 81.56 323 PRO A O 1
ATOM 2563 N N . GLY A 1 324 ? -0.353 8.815 -5.682 1.00 78.12 324 GLY A N 1
ATOM 2564 C CA . GLY A 1 324 ? 0.472 10.004 -5.540 1.00 78.12 324 GLY A CA 1
ATOM 2565 C C . GLY A 1 324 ? 1.475 10.190 -6.672 1.00 78.12 324 GLY A C 1
ATOM 2566 O O . GLY A 1 324 ? 1.576 11.295 -7.200 1.00 78.12 324 GLY A O 1
ATOM 2567 N N . VAL A 1 325 ? 2.202 9.136 -7.056 1.00 80.25 325 VAL A N 1
ATOM 2568 C CA . VAL A 1 325 ? 3.181 9.193 -8.151 1.00 80.25 325 VAL A CA 1
ATOM 2569 C C . VAL A 1 325 ? 2.495 9.314 -9.514 1.00 80.25 325 VAL A C 1
ATOM 2571 O O . VAL A 1 325 ? 2.945 10.103 -10.344 1.00 80.25 325 VAL A O 1
ATOM 2574 N N . ASN A 1 326 ? 1.366 8.626 -9.719 1.00 84.12 326 ASN A N 1
ATOM 2575 C CA . ASN A 1 326 ? 0.597 8.707 -10.963 1.00 84.12 326 ASN A CA 1
ATOM 2576 C C . ASN A 1 326 ? -0.002 10.107 -11.176 1.00 84.12 326 ASN A C 1
ATOM 2578 O O . ASN A 1 326 ? 0.070 10.635 -12.282 1.00 84.12 326 ASN A O 1
ATOM 2582 N N . ASN A 1 327 ? -0.490 10.761 -10.115 1.00 75.50 327 ASN A N 1
ATOM 2583 C CA . ASN A 1 327 ? -1.016 12.133 -10.174 1.00 75.50 327 ASN A CA 1
ATOM 2584 C C . ASN A 1 327 ? 0.039 13.187 -10.549 1.00 75.50 327 ASN A C 1
ATOM 2586 O O . ASN A 1 327 ? -0.316 14.320 -10.872 1.00 75.50 327 ASN A O 1
ATOM 2590 N N . LEU A 1 328 ? 1.335 12.867 -10.455 1.00 75.62 328 LEU A N 1
ATOM 2591 C CA . LEU A 1 328 ? 2.388 13.785 -10.886 1.00 75.62 328 LEU A CA 1
ATOM 2592 C C . LEU A 1 328 ? 2.559 13.813 -12.405 1.00 75.62 328 LEU A C 1
ATOM 2594 O O . LEU A 1 328 ? 3.202 14.743 -12.886 1.00 75.62 328 LEU A O 1
ATOM 2598 N N . GLU A 1 329 ? 2.055 12.804 -13.128 1.00 82.62 329 GLU A N 1
ATOM 2599 C CA . GLU A 1 329 ? 2.109 12.679 -14.597 1.00 82.62 329 GLU A CA 1
ATOM 2600 C C . GLU A 1 329 ? 3.531 12.798 -15.192 1.00 82.62 329 GLU A C 1
ATOM 2602 O O . GLU A 1 329 ? 3.719 13.100 -16.367 1.00 82.62 329 GLU A O 1
ATOM 2607 N N . LYS A 1 330 ? 4.562 12.567 -14.368 1.00 83.38 330 LYS A N 1
ATOM 2608 C CA . LYS A 1 330 ? 5.980 12.764 -14.725 1.00 83.38 330 LYS A CA 1
ATOM 2609 C C . LYS A 1 330 ? 6.797 11.484 -14.786 1.00 83.38 330 LYS A C 1
ATOM 2611 O O . LYS A 1 330 ? 7.820 11.459 -15.461 1.00 83.38 330 LYS A O 1
ATOM 2616 N N . PHE A 1 331 ? 6.385 10.444 -14.066 1.00 85.56 331 PHE A N 1
ATOM 2617 C CA . PHE A 1 331 ? 7.181 9.226 -13.883 1.00 85.56 331 PHE A CA 1
ATOM 2618 C C . PHE A 1 331 ? 6.584 8.014 -14.600 1.00 85.56 331 PHE A C 1
ATOM 2620 O O . PHE A 1 331 ? 6.882 6.881 -14.237 1.00 85.56 331 PHE A O 1
ATOM 2627 N N . GLY A 1 332 ? 5.745 8.247 -15.611 1.00 89.19 332 GLY A N 1
ATOM 2628 C CA . GLY A 1 332 ? 4.973 7.195 -16.266 1.00 89.19 332 GLY A CA 1
ATOM 2629 C C . GLY A 1 332 ? 3.894 6.623 -15.349 1.00 89.19 332 GLY A C 1
ATOM 2630 O O . GLY A 1 332 ? 3.516 7.235 -14.347 1.00 89.19 332 GLY A O 1
ATOM 2631 N N . ARG A 1 333 ? 3.396 5.439 -15.705 1.00 93.56 333 ARG A N 1
ATOM 2632 C CA . ARG A 1 333 ? 2.339 4.751 -14.961 1.00 93.56 333 ARG A CA 1
ATOM 2633 C C . ARG A 1 333 ? 2.929 3.771 -13.961 1.00 93.56 333 ARG A C 1
ATOM 2635 O O . ARG A 1 333 ? 3.886 3.064 -14.278 1.00 93.56 333 ARG A O 1
ATOM 2642 N N . TRP A 1 334 ? 2.326 3.712 -12.781 1.00 94.94 334 TRP A N 1
ATOM 2643 C CA . TRP A 1 334 ? 2.729 2.833 -11.691 1.00 94.94 334 TRP A CA 1
ATOM 2644 C C . TRP A 1 334 ? 1.566 1.989 -11.180 1.00 94.94 334 TRP A C 1
ATOM 2646 O O . TRP A 1 334 ? 0.428 2.459 -11.108 1.00 94.94 334 TRP A O 1
ATOM 2656 N N . ALA A 1 335 ? 1.877 0.757 -10.789 1.00 96.31 335 ALA A N 1
ATOM 2657 C CA . ALA A 1 335 ? 0.979 -0.168 -10.103 1.00 96.31 335 ALA A CA 1
ATOM 2658 C C . ALA A 1 335 ? 1.731 -0.930 -9.000 1.00 96.31 335 ALA A C 1
ATOM 2660 O O . ALA A 1 335 ? 2.960 -0.882 -8.926 1.00 96.31 335 ALA A O 1
ATOM 2661 N N . PHE A 1 336 ? 0.989 -1.636 -8.144 1.00 96.19 336 PHE A N 1
ATOM 2662 C CA . PHE A 1 336 ? 1.541 -2.430 -7.046 1.00 96.19 336 PHE A CA 1
ATOM 2663 C C . PHE A 1 336 ? 0.880 -3.812 -6.953 1.00 96.19 336 PHE A C 1
ATOM 2665 O O . PHE A 1 336 ? -0.354 -3.910 -6.951 1.00 96.19 336 PHE A O 1
ATOM 2672 N N . ALA A 1 337 ? 1.701 -4.856 -6.824 1.00 96.38 337 ALA A N 1
ATOM 2673 C CA . ALA A 1 337 ? 1.275 -6.240 -6.634 1.00 96.38 337 ALA A CA 1
ATOM 2674 C C . ALA A 1 337 ? 2.057 -6.927 -5.503 1.00 96.38 337 ALA A C 1
ATOM 2676 O O . ALA A 1 337 ? 3.229 -6.637 -5.273 1.00 96.38 337 ALA A O 1
ATOM 2677 N N . GLU A 1 338 ? 1.394 -7.858 -4.816 1.00 95.12 338 GLU A N 1
ATOM 2678 C CA . GLU A 1 338 ? 1.998 -8.702 -3.782 1.00 95.12 338 GLU A CA 1
ATOM 2679 C C . GLU A 1 338 ? 1.767 -10.168 -4.144 1.00 95.12 338 GLU A C 1
ATOM 2681 O O . GLU A 1 338 ? 0.635 -10.535 -4.456 1.00 95.12 338 GLU A O 1
ATOM 2686 N N . PHE A 1 339 ? 2.802 -11.004 -4.041 1.00 95.19 339 PHE A N 1
ATOM 2687 C CA . PHE A 1 339 ? 2.692 -12.453 -4.236 1.00 95.19 339 PHE A CA 1
ATOM 2688 C C . PHE A 1 339 ? 2.999 -13.188 -2.934 1.00 95.19 339 PHE A C 1
ATOM 2690 O O . PHE A 1 339 ? 4.044 -12.979 -2.310 1.00 95.19 339 PHE A O 1
ATOM 2697 N N . THR A 1 340 ? 2.076 -14.063 -2.526 1.00 93.00 340 THR A N 1
ATOM 2698 C CA . THR A 1 340 ? 2.119 -14.738 -1.212 1.00 93.00 340 THR A CA 1
ATOM 2699 C C . THR A 1 340 ? 2.097 -16.259 -1.284 1.00 93.00 340 THR A C 1
ATOM 2701 O O . THR A 1 340 ? 2.138 -16.924 -0.250 1.00 93.00 340 THR A O 1
ATOM 2704 N N . ALA A 1 341 ? 2.093 -16.824 -2.491 1.00 91.62 341 ALA A N 1
ATOM 2705 C CA . ALA A 1 341 ? 2.117 -18.259 -2.724 1.00 91.62 341 ALA A CA 1
ATOM 2706 C C . ALA A 1 341 ? 3.198 -18.604 -3.757 1.00 91.62 341 ALA A C 1
ATOM 2708 O O . ALA A 1 341 ? 2.965 -18.539 -4.958 1.00 91.62 341 ALA A O 1
ATOM 2709 N N . VAL A 1 342 ? 4.390 -18.996 -3.290 1.00 91.06 342 VAL A N 1
ATOM 2710 C CA . VAL A 1 342 ? 5.553 -19.250 -4.165 1.00 91.06 342 VAL A CA 1
ATOM 2711 C C . VAL A 1 342 ? 5.264 -20.235 -5.301 1.00 91.06 342 VAL A C 1
ATOM 2713 O O . VAL A 1 342 ? 5.704 -20.010 -6.419 1.00 91.06 342 VAL A O 1
ATOM 2716 N N . TYR A 1 343 ? 4.476 -21.283 -5.048 1.00 91.31 343 TYR A N 1
ATOM 2717 C CA . TYR A 1 343 ? 4.126 -22.287 -6.061 1.00 91.31 343 TYR A CA 1
ATOM 2718 C C . TYR A 1 343 ? 3.083 -21.809 -7.076 1.00 91.31 343 TYR A C 1
ATOM 2720 O O . TYR A 1 343 ? 2.984 -22.370 -8.162 1.00 91.31 343 TYR A O 1
ATOM 2728 N N . GLU A 1 344 ? 2.311 -20.783 -6.728 1.00 95.06 344 GLU A N 1
ATOM 2729 C CA . GLU A 1 344 ? 1.245 -20.229 -7.565 1.00 95.06 344 GLU A CA 1
ATOM 2730 C C . GLU A 1 344 ? 1.686 -18.936 -8.268 1.00 95.06 344 GLU A C 1
ATOM 2732 O O . GLU A 1 344 ? 0.982 -18.445 -9.146 1.00 95.06 344 GLU A O 1
ATOM 2737 N N . MET A 1 345 ? 2.865 -18.413 -7.914 1.00 94.81 345 MET A N 1
ATOM 2738 C CA . MET A 1 345 ? 3.378 -17.108 -8.328 1.00 94.81 345 MET A CA 1
ATOM 2739 C C . MET A 1 345 ? 3.396 -16.923 -9.847 1.00 94.81 345 MET A C 1
ATOM 2741 O O . MET A 1 345 ? 3.020 -15.861 -10.329 1.00 94.81 345 MET A O 1
ATOM 2745 N N . GLU A 1 346 ? 3.793 -17.945 -10.613 1.00 96.94 346 GLU A N 1
ATOM 2746 C CA . GLU A 1 346 ? 3.777 -17.874 -12.080 1.00 96.94 346 GLU A CA 1
ATOM 2747 C C . GLU A 1 346 ? 2.355 -17.712 -12.625 1.00 96.94 346 GLU A C 1
ATOM 2749 O O . GLU A 1 346 ? 2.117 -16.864 -13.482 1.00 96.94 346 GLU A O 1
ATOM 2754 N N . ARG A 1 347 ? 1.394 -18.483 -12.097 1.00 96.94 347 ARG A N 1
ATOM 2755 C CA . ARG A 1 347 ? -0.008 -18.370 -12.509 1.00 96.94 347 ARG A CA 1
ATOM 2756 C C . ARG A 1 347 ? -0.572 -17.001 -12.136 1.00 96.94 347 ARG A C 1
ATOM 2758 O O . ARG A 1 347 ? -1.130 -16.337 -12.999 1.00 96.94 347 ARG A O 1
ATOM 2765 N N . GLU A 1 348 ? -0.394 -16.575 -10.886 1.00 96.38 348 GLU A N 1
ATOM 2766 C CA . GLU A 1 348 ? -0.896 -15.286 -10.387 1.00 96.38 348 GLU A CA 1
ATOM 2767 C C . GLU A 1 348 ? -0.291 -14.100 -11.158 1.00 96.38 348 GLU A C 1
ATOM 2769 O O . GLU A 1 348 ? -0.975 -13.115 -11.428 1.00 96.38 348 GLU A O 1
ATOM 2774 N N . PHE A 1 349 ? 0.989 -14.181 -11.537 1.00 97.19 349 PHE A N 1
ATOM 2775 C CA . PHE A 1 349 ? 1.647 -13.140 -12.327 1.00 97.19 349 PHE A CA 1
ATOM 2776 C C . PHE A 1 349 ? 1.113 -13.081 -13.763 1.00 97.19 349 PHE A C 1
ATOM 2778 O O . PHE A 1 349 ? 0.912 -11.986 -14.288 1.00 97.19 349 PHE A O 1
ATOM 2785 N N . ASN A 1 350 ? 0.847 -14.236 -14.383 1.00 96.19 350 ASN A N 1
ATOM 2786 C CA . ASN A 1 350 ? 0.227 -14.295 -15.708 1.00 96.19 350 ASN A CA 1
ATOM 2787 C C . ASN A 1 350 ? -1.193 -13.714 -15.675 1.00 96.19 350 ASN A C 1
ATOM 2789 O O . ASN A 1 350 ? -1.489 -12.817 -16.456 1.00 96.19 350 ASN A O 1
ATOM 2793 N N . GLU A 1 351 ? -2.021 -14.137 -14.712 1.00 96.12 351 GLU A N 1
ATOM 2794 C CA . GLU A 1 351 ? -3.381 -13.613 -14.510 1.00 96.12 351 GLU A CA 1
ATOM 2795 C C . GLU A 1 351 ? -3.374 -12.085 -14.331 1.00 96.12 351 GLU A C 1
ATOM 2797 O O . GLU A 1 351 ? -4.160 -11.379 -14.961 1.00 96.12 351 GLU A O 1
ATOM 2802 N N . LEU A 1 352 ? -2.430 -11.550 -13.546 1.00 95.94 352 LEU A N 1
ATOM 2803 C CA . LEU A 1 352 ? -2.258 -10.105 -13.385 1.00 95.94 352 LEU A CA 1
ATOM 2804 C C . LEU A 1 352 ? -1.955 -9.401 -14.719 1.00 95.94 352 LEU A C 1
ATOM 2806 O O . LEU A 1 352 ? -2.489 -8.322 -14.977 1.00 95.94 352 LEU A O 1
ATOM 2810 N N . ILE A 1 353 ? -1.073 -9.956 -15.554 1.00 94.69 353 ILE A N 1
ATOM 2811 C CA . ILE A 1 353 ? -0.727 -9.343 -16.846 1.00 94.69 353 ILE A CA 1
ATOM 2812 C C . ILE A 1 353 ? -1.895 -9.429 -17.835 1.00 94.69 353 ILE A C 1
ATOM 2814 O O . ILE A 1 353 ? -2.149 -8.470 -18.571 1.00 94.69 353 ILE A O 1
ATOM 2818 N N . ASP A 1 354 ? -2.623 -10.536 -17.834 1.00 92.75 354 ASP A N 1
ATOM 2819 C CA . ASP A 1 354 ? -3.814 -10.735 -18.657 1.00 92.75 354 ASP A CA 1
ATOM 2820 C C . ASP A 1 354 ? -4.898 -9.701 -18.306 1.00 92.75 354 ASP A C 1
ATOM 2822 O O . ASP A 1 354 ? -5.383 -8.978 -19.185 1.00 92.75 354 ASP A O 1
ATOM 2826 N N . ASP A 1 355 ? -5.157 -9.495 -17.011 1.00 92.31 355 ASP A N 1
ATOM 2827 C CA . ASP A 1 355 ? -6.066 -8.457 -16.514 1.00 92.31 355 ASP A CA 1
ATOM 2828 C C . ASP A 1 355 ? -5.624 -7.040 -16.923 1.00 92.31 355 ASP A C 1
ATOM 2830 O O . ASP A 1 355 ? -6.449 -6.204 -17.306 1.00 92.31 355 ASP A O 1
ATOM 2834 N N . LEU A 1 356 ? -4.317 -6.753 -16.885 1.00 89.50 356 LEU A N 1
ATOM 2835 C CA . LEU A 1 356 ? -3.765 -5.452 -17.284 1.00 89.50 356 LEU A CA 1
ATOM 2836 C C . LEU A 1 356 ? -3.884 -5.191 -18.793 1.00 89.50 356 LEU A C 1
ATOM 2838 O O . LEU A 1 356 ? -4.112 -4.049 -19.202 1.00 89.50 356 LEU A O 1
ATOM 2842 N N . THR A 1 357 ? -3.727 -6.232 -19.614 1.00 84.19 357 THR A N 1
ATOM 2843 C CA . THR A 1 357 ? -3.808 -6.142 -21.082 1.00 84.19 357 THR A CA 1
ATOM 2844 C C . THR A 1 357 ? -5.241 -6.231 -21.611 1.00 84.19 357 THR A C 1
ATOM 2846 O O . THR A 1 357 ? -5.487 -5.892 -22.771 1.00 84.19 357 THR A O 1
ATOM 2849 N N . GLY A 1 358 ? -6.196 -6.663 -20.781 1.00 73.56 358 GLY A N 1
ATOM 2850 C CA . GLY A 1 358 ? -7.581 -6.903 -21.186 1.00 73.56 358 GLY A CA 1
ATOM 2851 C C . GLY A 1 358 ? -7.745 -8.112 -22.115 1.00 73.56 358 GLY A C 1
ATOM 2852 O O . GLY A 1 358 ? -8.750 -8.203 -22.825 1.00 73.56 358 GLY A O 1
ATOM 2853 N N . VAL A 1 359 ? -6.762 -9.018 -22.142 1.00 55.91 359 VAL A N 1
ATOM 2854 C CA . VAL A 1 359 ? -6.803 -10.280 -22.887 1.00 55.91 359 VAL A CA 1
ATOM 2855 C C . VAL A 1 359 ? -7.100 -11.389 -21.876 1.00 55.91 359 VAL A C 1
ATOM 2857 O O . VAL A 1 359 ? -6.272 -11.606 -21.004 1.00 55.91 359 VAL A O 1
ATOM 2860 N N . PRO A 1 360 ? -8.250 -12.087 -21.936 1.00 42.06 360 PRO A N 1
ATOM 2861 C CA . PRO A 1 360 ? -8.473 -13.245 -21.075 1.00 42.06 360 PRO A CA 1
ATOM 2862 C C . PRO A 1 360 ? -7.490 -14.369 -21.436 1.00 42.06 360 PRO A C 1
ATOM 2864 O O . PRO A 1 360 ? -7.280 -14.609 -22.629 1.00 42.06 360 PRO A O 1
ATOM 2867 N N . ALA A 1 361 ? -6.950 -15.031 -20.408 1.00 45.66 361 ALA A N 1
ATOM 2868 C CA . ALA A 1 361 ? -6.039 -16.178 -20.487 1.00 45.66 361 ALA A CA 1
ATOM 2869 C C . ALA A 1 361 ? -6.503 -17.310 -21.425 1.00 45.66 361 ALA A C 1
ATOM 2871 O O . ALA A 1 361 ? -7.721 -17.626 -21.438 1.00 45.66 361 ALA A O 1
#

pLDDT: mean 78.61, std 19.09, range [29.69, 98.19]

Foldseek 3Di:
DDDDDDDDPPPPVVVCVQKDFLCVVCVVVVHDSVVVVVCVVVVHDFDWDDDDPTIIGGDPDPPPQFDFDADPLLADEAEPVLVPPPPDPPPDDDDDDDPPDVVVLVPDDPLNLLLLLLVLLQQPPQADVPGDTPVVCSVNSSVLSCCCVVVNSYHYPPPDDSSCCNPLLVSLLNSLSSVLRRLLVCQPVDQQADDADPPDNDWDQQPDDDDDPAPDWAQADVQAENDRIDRDPDVLLVLVRVLLRPDPFWRHKDFQDRRPPWQWFDNRNDIDTDRFGMWTWGQLVDADPVRHGQTETEGEHEEQDCDSVNSRVVSCCNSHDQSNVVVVVPPGHYDYDYHHDSVCSNVVVVCVSCVSNVHDD

Radius of gyration: 26.76 Å; chains: 1; bounding box: 65×81×68 Å

InterPro domains:
  IPR009061 Putative DNA-binding domain superfamily [SSF46955] (19-60)

Sequence (361 aa):
MIQPQTEPETASTALLSGWITRKELADALSVTVDTLGRWEARRFGPPCVRAGRMVLYRVELPDERLEANFGPDHVLELTPELLGPSTTTNQGIIGEGVDLTLEHLEDMRSSTILFHLARHLLYTKYRDPGEEPKLHLFGQLKRITRQWLDGGYLRCTGGTYPAQLVYKEIADMAAERIKAAITETLQGERPVKAILDAYNPTGTTAFVNFTTSKELRWQTRPDKSHVNWIVCDSDWEAEFARVAESHPRVLSYVKNQGLGLEVPYLTGSTPRKYLPDFIVQIDDGRVTAEGGPDPLNLVVEVKGYRGEDAKDKANTMRSYWVPGVNNLEKFGRWAFAEFTAVYEMEREFNELIDDLTGVPA